Protein AF-X0UJ01-F1 (afdb_monomer_lite)

Structure (mmCIF, N/CA/C/O backbone):
data_AF-X0UJ01-F1
#
_entry.id   AF-X0UJ01-F1
#
loop_
_atom_site.group_PDB
_atom_site.id
_atom_site.type_symbol
_atom_site.label_atom_id
_atom_site.label_alt_id
_atom_site.label_comp_id
_atom_site.label_asym_id
_atom_site.label_entity_id
_atom_site.label_seq_id
_atom_site.pdbx_PDB_ins_code
_atom_site.Cartn_x
_atom_site.Cartn_y
_atom_site.Cartn_z
_atom_site.occupancy
_atom_site.B_iso_or_equiv
_atom_site.auth_seq_id
_atom_site.auth_comp_id
_atom_site.auth_asym_id
_atom_site.auth_atom_id
_atom_site.pdbx_PDB_model_num
ATOM 1 N N . VAL A 1 1 ? -19.893 8.179 2.795 1.00 96.69 1 VAL A N 1
ATOM 2 C CA . VAL A 1 1 ? -19.673 7.588 1.451 1.00 96.69 1 VAL A CA 1
ATOM 3 C C . VAL A 1 1 ? -19.104 8.663 0.546 1.00 96.69 1 VAL A C 1
ATOM 5 O O . VAL A 1 1 ? -19.629 9.771 0.557 1.00 96.69 1 VAL A O 1
ATOM 8 N N . VAL A 1 2 ? -18.054 8.357 -0.210 1.00 97.81 2 VAL A N 1
ATOM 9 C CA . VAL A 1 2 ? -17.466 9.231 -1.232 1.00 97.81 2 VAL A CA 1
ATOM 10 C C . VAL A 1 2 ? -17.636 8.539 -2.580 1.00 97.81 2 VAL A C 1
ATOM 12 O O . VAL A 1 2 ? -17.409 7.336 -2.678 1.00 97.81 2 VAL A O 1
ATOM 15 N N . VAL A 1 3 ? -18.045 9.282 -3.608 1.00 98.19 3 VAL A N 1
ATOM 16 C CA . VAL A 1 3 ? -18.260 8.747 -4.961 1.00 98.19 3 VAL A CA 1
ATOM 17 C C . VAL A 1 3 ? -17.226 9.335 -5.903 1.00 98.19 3 VAL A C 1
ATOM 19 O O . VAL A 1 3 ? -17.127 10.558 -6.018 1.00 98.19 3 VAL A O 1
ATOM 22 N N . GLY A 1 4 ? -16.472 8.459 -6.560 1.00 96.75 4 GLY A N 1
ATOM 23 C CA . GLY A 1 4 ? -15.413 8.839 -7.481 1.00 96.75 4 GLY A CA 1
ATOM 24 C C . GLY A 1 4 ? -15.958 9.495 -8.744 1.00 96.75 4 GLY A C 1
ATOM 25 O O . GLY A 1 4 ? -16.965 9.062 -9.307 1.00 96.75 4 GLY A O 1
ATOM 26 N N . ARG A 1 5 ? -15.297 10.571 -9.170 1.00 96.31 5 ARG A N 1
ATOM 27 C CA . ARG A 1 5 ? -15.666 11.379 -10.341 1.00 96.31 5 ARG A CA 1
ATOM 28 C C . ARG A 1 5 ? -14.641 11.280 -11.469 1.00 96.31 5 ARG A C 1
ATOM 30 O O . ARG A 1 5 ? -14.810 11.940 -12.489 1.00 96.31 5 ARG A O 1
ATOM 37 N N . GLU A 1 6 ? -13.569 10.514 -11.270 1.00 95.62 6 GLU A N 1
ATOM 38 C CA . GLU A 1 6 ? -12.395 10.407 -12.147 1.00 95.62 6 GLU A CA 1
ATOM 39 C C . GLU A 1 6 ? -11.708 11.761 -12.442 1.00 95.62 6 GLU A C 1
ATOM 41 O O . GLU A 1 6 ? -10.988 11.929 -13.438 1.00 95.62 6 GLU A O 1
ATOM 46 N N . ARG A 1 7 ? -11.856 12.730 -11.526 1.00 95.25 7 ARG A N 1
ATOM 47 C CA . ARG A 1 7 ? -11.338 14.102 -11.650 1.00 95.25 7 ARG A CA 1
ATOM 48 C C . ARG A 1 7 ? -10.393 14.446 -10.490 1.00 95.25 7 ARG A C 1
ATOM 50 O O . ARG A 1 7 ? -10.860 14.522 -9.353 1.00 95.25 7 ARG A O 1
ATOM 57 N N . PRO A 1 8 ? -9.099 14.707 -10.763 1.00 92.00 8 PRO A N 1
ATOM 58 C CA . PRO A 1 8 ? -8.072 14.863 -9.728 1.00 92.00 8 PRO A CA 1
ATOM 59 C C . PRO A 1 8 ? -8.327 16.023 -8.773 1.00 92.00 8 PRO A C 1
ATOM 61 O O . PRO A 1 8 ? -8.074 15.892 -7.579 1.00 92.00 8 PRO A O 1
ATOM 64 N N . GLU A 1 9 ? -8.893 17.119 -9.269 1.00 88.00 9 GLU A N 1
ATOM 65 C CA . GLU A 1 9 ? -9.227 18.299 -8.477 1.00 88.00 9 GLU A CA 1
ATOM 66 C C . GLU A 1 9 ? -10.384 18.081 -7.485 1.00 88.00 9 GLU A C 1
ATOM 68 O O . GLU A 1 9 ? -10.527 18.860 -6.549 1.00 88.00 9 GLU A O 1
ATOM 73 N N . TYR A 1 10 ? -11.197 17.032 -7.661 1.00 95.44 10 TYR A N 1
ATOM 74 C CA . TYR A 1 10 ? -12.320 16.726 -6.766 1.00 95.44 10 TYR A CA 1
ATOM 75 C C . TYR A 1 10 ? -12.085 15.470 -5.942 1.00 95.44 10 TYR A C 1
ATOM 77 O O . TYR A 1 10 ? -12.362 15.471 -4.748 1.00 95.44 10 TYR A O 1
ATOM 85 N N . ASP A 1 11 ? -11.586 14.404 -6.564 1.00 97.44 11 ASP A N 1
ATOM 86 C CA . ASP A 1 11 ? -11.467 13.099 -5.918 1.00 97.44 11 ASP A CA 1
ATOM 87 C C . ASP A 1 11 ? -10.443 13.133 -4.782 1.00 97.44 11 ASP A C 1
ATOM 89 O O . ASP A 1 11 ? -10.719 12.628 -3.697 1.00 97.44 11 ASP A O 1
ATOM 93 N N . ALA A 1 12 ? -9.285 13.768 -4.999 1.00 95.62 12 ALA A N 1
ATOM 94 C CA . ALA A 1 12 ? -8.259 13.872 -3.967 1.00 95.62 12 ALA A CA 1
ATOM 95 C C . ALA A 1 12 ? -8.768 14.652 -2.745 1.00 95.62 12 ALA A C 1
ATOM 97 O O . ALA A 1 12 ? -8.632 14.177 -1.619 1.00 95.62 12 ALA A O 1
ATOM 98 N N . GLN A 1 13 ? -9.401 15.809 -2.971 1.00 97.12 13 GLN A N 1
ATOM 99 C CA . GLN A 1 13 ? -9.946 16.632 -1.890 1.00 97.12 13 GLN A CA 1
ATOM 100 C C . GLN A 1 13 ? -11.092 15.920 -1.168 1.00 97.12 13 GLN A C 1
ATOM 102 O O . GLN A 1 13 ? -11.114 15.895 0.053 1.00 97.12 13 GLN A O 1
ATOM 107 N N . ALA A 1 14 ? -12.006 15.275 -1.898 1.00 98.12 14 ALA A N 1
ATOM 108 C CA . ALA A 1 14 ? -13.137 14.580 -1.294 1.00 98.12 14 ALA A CA 1
ATOM 109 C C . ALA A 1 14 ? -12.701 13.388 -0.428 1.00 98.12 14 ALA A C 1
ATOM 111 O O . ALA A 1 14 ? -13.291 13.150 0.625 1.00 98.12 14 ALA A O 1
A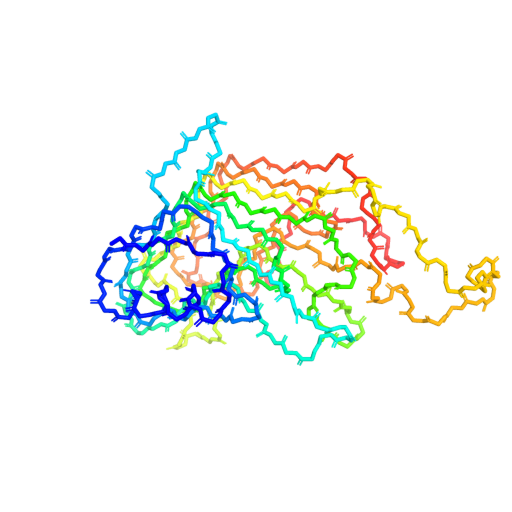TOM 112 N N . ILE A 1 15 ? -11.673 12.640 -0.849 1.00 97.94 15 ILE A N 1
ATOM 113 C CA . ILE A 1 15 ? -11.097 11.580 -0.015 1.00 97.94 15 ILE A CA 1
ATOM 114 C C . ILE A 1 15 ? -10.386 12.193 1.196 1.00 97.94 15 ILE A C 1
ATOM 116 O O . ILE A 1 15 ? -10.588 11.702 2.303 1.00 97.94 15 ILE A O 1
ATOM 120 N N . GLN A 1 16 ? -9.593 13.253 1.004 1.00 98.06 16 GLN A N 1
ATOM 121 C CA . GLN A 1 16 ? -8.879 13.924 2.095 1.00 98.06 16 GLN A CA 1
ATOM 122 C C . GLN A 1 16 ? -9.852 14.448 3.162 1.00 98.06 16 GLN A C 1
ATOM 124 O O . GLN A 1 16 ? -9.737 14.088 4.330 1.00 98.06 16 GLN A O 1
ATOM 129 N N . ASP A 1 17 ? -10.882 15.189 2.752 1.00 98.25 17 ASP A N 1
ATOM 130 C CA . ASP A 1 17 ? -11.930 15.688 3.644 1.00 98.25 17 ASP A CA 1
ATOM 131 C C . ASP A 1 17 ? -12.631 14.540 4.377 1.00 98.25 17 ASP A C 1
ATOM 133 O O . ASP A 1 17 ? -12.970 14.661 5.555 1.00 98.25 17 ASP A O 1
ATOM 137 N N . ALA A 1 18 ? -12.851 13.409 3.701 1.00 98.31 18 ALA A N 1
ATOM 138 C CA . ALA A 1 18 ? -13.504 12.265 4.313 1.00 98.31 18 ALA A CA 1
ATOM 139 C C . ALA A 1 18 ? -12.640 11.618 5.408 1.00 98.31 18 ALA A C 1
ATOM 141 O O . ALA A 1 18 ? -13.147 11.370 6.502 1.00 98.31 18 ALA 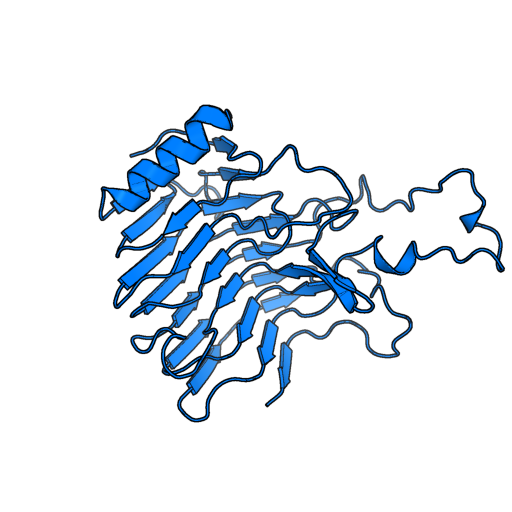A O 1
ATOM 142 N N . VAL A 1 19 ? -11.350 11.376 5.147 1.00 98.19 19 VAL A N 1
ATOM 143 C CA . VAL A 1 19 ? -10.446 10.774 6.147 1.00 98.19 19 VAL A CA 1
ATOM 144 C C . VAL A 1 19 ? -10.133 11.716 7.309 1.00 98.19 19 VAL A C 1
ATOM 146 O O . VAL A 1 19 ? -9.792 11.243 8.388 1.00 98.19 19 VAL A O 1
ATOM 149 N N . ASP A 1 20 ? -10.279 13.028 7.116 1.00 98.06 20 ASP A N 1
ATOM 150 C CA . ASP A 1 20 ? -10.074 14.023 8.172 1.00 98.06 20 ASP A CA 1
ATOM 151 C C . ASP A 1 20 ? -11.294 14.162 9.099 1.00 98.06 20 ASP A C 1
ATOM 153 O O . ASP A 1 20 ? -11.144 14.471 10.286 1.00 98.06 20 ASP A O 1
ATOM 157 N N . ASN A 1 21 ? -12.508 13.901 8.600 1.00 98.00 21 ASN A N 1
ATOM 158 C CA . ASN A 1 21 ? -13.746 14.224 9.319 1.00 98.00 21 ASN A CA 1
ATOM 159 C C . ASN A 1 21 ? -14.567 13.017 9.791 1.00 98.00 21 ASN A C 1
ATOM 161 O O . ASN A 1 21 ? -15.394 13.189 10.687 1.00 98.00 21 ASN A O 1
ATOM 165 N N . TYR A 1 22 ? -14.352 11.818 9.245 1.00 98.25 22 TYR A N 1
ATOM 166 C CA . TYR A 1 22 ? -15.186 10.649 9.541 1.00 98.25 22 TYR A CA 1
ATOM 167 C C . TYR A 1 22 ? -14.366 9.450 10.018 1.00 98.25 22 TYR A C 1
ATOM 169 O O . TYR A 1 22 ? -13.247 9.230 9.567 1.00 98.25 22 TYR A O 1
ATOM 177 N N . ASP A 1 23 ? -14.969 8.642 10.892 1.00 98.25 23 ASP A N 1
ATOM 178 C CA . ASP A 1 23 ? -14.360 7.405 11.402 1.00 98.25 23 ASP A CA 1
ATOM 179 C C . ASP A 1 23 ? -14.482 6.241 10.405 1.00 98.25 23 ASP A C 1
ATOM 181 O O . ASP A 1 23 ? -13.671 5.318 10.418 1.00 98.25 23 ASP A O 1
ATOM 185 N N . GLU A 1 24 ? -15.472 6.288 9.507 1.00 98.44 24 GLU A N 1
ATOM 186 C CA . GLU A 1 24 ? -15.654 5.321 8.424 1.00 98.44 24 GLU A CA 1
ATOM 187 C C . GLU A 1 24 ? -15.824 6.042 7.081 1.00 98.44 24 GLU A C 1
ATOM 189 O O . GLU A 1 24 ? -16.698 6.897 6.900 1.00 98.44 24 GLU A O 1
ATOM 194 N N . VAL A 1 25 ? -15.004 5.655 6.105 1.00 98.62 25 VAL A N 1
ATOM 195 C CA . VAL A 1 25 ? -15.001 6.194 4.747 1.00 98.62 25 VAL A CA 1
ATOM 196 C C . VAL A 1 25 ? -15.225 5.057 3.759 1.00 98.62 25 VAL A C 1
ATOM 198 O O . VAL A 1 25 ? -14.347 4.236 3.512 1.00 98.62 25 VAL A O 1
ATOM 201 N N . ILE A 1 26 ? -16.411 5.041 3.154 1.00 98.62 26 ILE A N 1
ATOM 202 C CA . ILE A 1 26 ? -16.763 4.100 2.086 1.00 98.62 26 ILE A CA 1
ATOM 203 C C . ILE A 1 26 ? -16.527 4.781 0.740 1.00 98.62 26 ILE A C 1
ATOM 205 O O . ILE A 1 26 ? -17.159 5.801 0.454 1.00 98.62 26 ILE A O 1
ATOM 209 N N . LEU A 1 27 ? -15.640 4.219 -0.071 1.00 98.56 27 LEU A N 1
ATOM 210 C CA . LEU A 1 27 ? -15.295 4.688 -1.408 1.00 98.56 27 LEU A CA 1
ATOM 211 C C . LEU A 1 27 ? -16.083 3.897 -2.463 1.00 98.56 27 LEU A C 1
ATOM 213 O O . LEU A 1 27 ? -15.957 2.674 -2.533 1.00 98.56 27 LEU A O 1
ATOM 217 N N . MET A 1 28 ? -16.853 4.586 -3.309 1.00 98.25 28 MET A N 1
ATOM 218 C CA . MET A 1 28 ? -17.647 3.993 -4.393 1.00 98.25 28 MET A CA 1
ATOM 219 C C . MET A 1 28 ? -17.151 4.466 -5.766 1.00 98.25 28 MET A C 1
ATOM 221 O O . MET A 1 28 ? -17.006 5.665 -6.010 1.00 98.25 28 MET A O 1
ATOM 225 N N . GLY A 1 29 ? -16.940 3.523 -6.687 1.00 97.31 29 GLY A N 1
ATOM 226 C CA . GLY A 1 29 ? -16.564 3.808 -8.072 1.00 97.31 29 GLY A CA 1
ATOM 227 C C . GLY A 1 29 ? -15.062 4.016 -8.283 1.00 97.31 29 GLY A C 1
ATOM 228 O O . GLY A 1 29 ? -14.229 3.348 -7.667 1.00 97.31 29 GLY A O 1
ATOM 229 N N . ARG A 1 30 ? -14.712 4.910 -9.214 1.00 97.81 30 ARG A N 1
ATOM 230 C CA . ARG A 1 30 ? -13.341 5.111 -9.704 1.00 97.81 30 ARG A CA 1
ATOM 231 C C . ARG A 1 30 ? -12.843 6.506 -9.344 1.00 97.81 30 ARG A C 1
ATOM 233 O O . ARG A 1 30 ? -13.482 7.501 -9.669 1.00 97.81 30 ARG A O 1
ATOM 240 N N . PHE A 1 31 ? -11.685 6.564 -8.704 1.00 97.56 31 PHE A N 1
ATOM 241 C CA . PHE A 1 31 ? -11.064 7.785 -8.217 1.00 97.56 31 PHE A CA 1
ATOM 242 C C . PHE A 1 31 ? -9.745 8.010 -8.922 1.00 97.56 31 PHE A C 1
ATOM 244 O O . PHE A 1 31 ? -8.870 7.145 -8.938 1.00 97.56 31 PHE A O 1
ATOM 251 N N . ASN A 1 32 ? -9.586 9.212 -9.439 1.00 95.00 32 ASN A N 1
ATOM 252 C CA . ASN A 1 32 ? -8.334 9.686 -9.979 1.00 95.00 32 ASN A CA 1
ATOM 253 C C . ASN A 1 32 ? -7.810 10.759 -9.043 1.00 95.00 32 ASN A C 1
ATOM 255 O O . ASN A 1 32 ? -8.376 11.839 -9.031 1.00 95.00 32 ASN A O 1
ATOM 259 N N . ILE A 1 33 ? -6.740 10.505 -8.298 1.00 93.38 33 ILE A N 1
ATOM 260 C CA . ILE A 1 33 ? -6.213 11.491 -7.339 1.00 93.38 33 ILE A CA 1
ATOM 261 C C . ILE A 1 33 ? -5.075 12.345 -7.920 1.00 93.38 33 ILE A C 1
ATOM 263 O O . ILE A 1 33 ? -4.442 13.109 -7.197 1.00 93.38 33 ILE A O 1
ATOM 267 N N . GLY A 1 34 ? -4.792 12.229 -9.224 1.00 89.50 34 GLY A N 1
ATOM 268 C CA . GLY A 1 34 ? -3.688 12.950 -9.860 1.00 89.50 34 GLY A CA 1
ATOM 269 C C . GLY A 1 34 ? -2.342 12.590 -9.226 1.00 89.50 34 GLY A C 1
ATOM 270 O O . GLY A 1 34 ? -2.047 11.411 -9.029 1.00 89.50 34 GLY A O 1
ATOM 271 N N . THR A 1 35 ? -1.541 13.598 -8.885 1.00 86.81 35 THR A N 1
ATOM 272 C CA . THR A 1 35 ? -0.274 13.453 -8.148 1.00 86.81 35 THR A CA 1
ATOM 273 C C . THR A 1 35 ? -0.445 13.561 -6.627 1.00 86.81 35 THR A C 1
ATOM 275 O O . THR A 1 35 ? 0.490 13.273 -5.877 1.00 86.81 35 THR A O 1
ATOM 278 N N . SER A 1 36 ? -1.647 13.884 -6.138 1.00 90.38 36 SER A N 1
ATOM 279 C CA . SER A 1 36 ? -1.928 14.107 -4.716 1.00 90.38 36 SER A CA 1
ATOM 280 C C . SER A 1 36 ? -1.675 12.871 -3.855 1.00 90.38 36 SER A C 1
ATOM 282 O O . SER A 1 36 ? -1.847 11.735 -4.299 1.00 90.38 36 SER A O 1
ATOM 284 N N . THR A 1 37 ? -1.289 13.109 -2.603 1.00 91.75 37 THR A N 1
ATOM 285 C CA . THR A 1 37 ? -1.165 12.089 -1.555 1.00 91.75 37 THR A CA 1
ATOM 286 C C . THR A 1 37 ? -2.279 12.293 -0.537 1.00 91.75 37 THR A C 1
ATOM 288 O O . THR A 1 37 ? -2.425 13.402 -0.028 1.00 91.75 37 THR A O 1
ATOM 291 N N . ILE A 1 38 ? -3.020 11.236 -0.203 1.00 94.94 38 ILE A N 1
ATOM 292 C CA . ILE A 1 38 ? -3.997 11.271 0.890 1.00 94.94 38 ILE A CA 1
ATOM 293 C C . ILE A 1 38 ? -3.267 11.022 2.208 1.00 94.94 38 ILE A C 1
ATOM 295 O O . ILE A 1 38 ? -2.582 10.009 2.365 1.00 94.94 38 ILE A O 1
ATOM 299 N N . THR A 1 39 ? -3.396 11.946 3.153 1.00 96.19 39 THR A N 1
ATOM 300 C CA . THR A 1 39 ? -2.729 11.872 4.457 1.00 96.19 39 THR A CA 1
ATOM 301 C C . THR A 1 39 ? -3.738 11.526 5.542 1.00 96.19 39 THR A C 1
ATOM 303 O O . THR A 1 39 ? -4.718 12.240 5.716 1.00 96.19 39 THR A O 1
ATOM 306 N N . VAL A 1 40 ? -3.477 10.458 6.295 1.00 97.00 40 VAL A N 1
ATOM 307 C CA . VAL A 1 40 ? -4.329 9.985 7.393 1.00 97.00 40 VAL A CA 1
ATOM 308 C C . VAL A 1 40 ? -3.638 10.272 8.723 1.00 97.00 40 VAL A C 1
ATOM 310 O O . VAL A 1 40 ? -2.577 9.710 9.003 1.00 97.00 40 VAL A O 1
ATOM 313 N N . LYS A 1 41 ? -4.242 11.154 9.528 1.00 96.31 41 LYS A N 1
ATOM 314 C CA . LYS A 1 41 ? -3.708 11.621 10.826 1.00 96.31 41 LYS A CA 1
ATOM 315 C C . LYS A 1 41 ? -4.601 11.303 12.026 1.00 96.31 41 LYS A C 1
ATOM 317 O O . LYS A 1 41 ? -4.291 11.722 13.135 1.00 96.31 41 LYS A O 1
ATOM 322 N N . ARG A 1 42 ? -5.712 10.604 11.803 1.00 96.69 42 ARG A N 1
ATOM 323 C CA . ARG A 1 42 ? -6.680 10.184 12.821 1.00 96.69 42 ARG A CA 1
ATOM 324 C C . ARG A 1 42 ? -7.066 8.730 12.595 1.00 96.69 42 ARG A C 1
ATOM 326 O O . ARG A 1 42 ? -6.845 8.201 11.505 1.00 96.69 42 ARG A O 1
ATOM 333 N N . SER A 1 43 ? -7.667 8.115 13.606 1.00 98.44 43 SER A N 1
ATOM 334 C CA . SER A 1 43 ? -8.253 6.786 13.463 1.00 98.44 43 SER A CA 1
ATOM 335 C C . SER A 1 43 ? -9.365 6.815 12.418 1.00 98.44 43 SER A C 1
ATOM 337 O O . SER A 1 43 ? -10.223 7.701 12.448 1.00 98.44 43 SER A O 1
ATOM 339 N N . VAL A 1 44 ? -9.317 5.877 11.474 1.00 98.69 44 VAL A N 1
ATOM 340 C CA . VAL A 1 44 ? -10.285 5.787 10.376 1.00 98.69 44 VAL A CA 1
ATOM 341 C C . VAL A 1 44 ? -10.280 4.399 9.743 1.00 98.69 44 VAL A C 1
ATOM 343 O O . VAL A 1 44 ? -9.239 3.759 9.572 1.00 98.69 44 VAL A O 1
ATOM 346 N N . HIS A 1 45 ? -11.461 3.955 9.330 1.00 98.69 45 HIS A N 1
ATOM 347 C CA . HIS A 1 45 ? -11.653 2.794 8.481 1.00 98.69 45 HIS A CA 1
ATOM 348 C C . HIS A 1 45 ? -11.992 3.235 7.051 1.00 98.69 45 HIS A C 1
ATOM 350 O O . HIS A 1 45 ? -13.099 3.695 6.777 1.00 98.69 45 HIS A O 1
ATOM 356 N N . VAL A 1 46 ? -11.045 3.082 6.126 1.00 98.56 46 VAL A N 1
ATOM 357 C CA . VAL A 1 46 ? -11.233 3.365 4.698 1.00 98.56 46 VAL A CA 1
ATOM 358 C C . VAL A 1 46 ? -11.485 2.059 3.954 1.00 98.56 46 VAL A C 1
ATOM 360 O O . VAL A 1 46 ? -10.630 1.171 3.958 1.00 98.56 46 VAL A O 1
ATOM 363 N N . ARG A 1 47 ? -12.639 1.939 3.288 1.00 98.38 47 ARG A N 1
ATOM 364 C CA . ARG A 1 47 ? -13.006 0.722 2.556 1.00 98.38 47 ARG A CA 1
ATOM 365 C C . ARG A 1 47 ? -13.682 0.965 1.214 1.00 98.38 47 ARG A C 1
ATOM 367 O O . ARG A 1 47 ? -14.429 1.928 1.056 1.00 98.38 47 ARG A O 1
ATOM 374 N N . GLY A 1 48 ? -13.468 0.067 0.256 1.00 98.25 48 GLY A N 1
ATOM 375 C CA . GLY A 1 48 ? -14.273 0.007 -0.969 1.00 98.25 48 GLY A CA 1
ATOM 376 C C . GLY A 1 48 ? -15.636 -0.660 -0.751 1.00 98.25 48 GLY A C 1
ATOM 377 O O . GLY A 1 48 ? -15.790 -1.507 0.132 1.00 98.25 48 GLY A O 1
ATOM 378 N N . GLU A 1 49 ? -16.631 -0.281 -1.554 1.00 94.12 49 GLU A N 1
ATOM 379 C CA . GLU A 1 49 ? -18.034 -0.690 -1.383 1.00 94.12 49 GLU A CA 1
ATOM 380 C C . GLU A 1 49 ? -18.313 -2.158 -1.760 1.00 94.12 49 GLU A C 1
ATOM 382 O O . GLU A 1 49 ? -19.104 -2.813 -1.082 1.00 94.12 49 GLU A O 1
ATOM 387 N N . GLY A 1 50 ? -17.654 -2.685 -2.798 1.00 91.88 50 GLY A N 1
ATOM 388 C CA . GLY A 1 50 ? -17.976 -3.990 -3.389 1.00 91.88 50 GLY A CA 1
ATOM 389 C C . GLY A 1 50 ? -16.760 -4.817 -3.811 1.00 91.88 50 GLY A C 1
ATOM 390 O O . GLY A 1 50 ? -15.617 -4.344 -3.790 1.00 91.88 50 GLY A O 1
ATOM 391 N N . ARG A 1 51 ? -17.010 -6.084 -4.155 1.00 96.00 51 ARG A N 1
ATOM 392 C CA . ARG A 1 51 ? -16.021 -7.034 -4.677 1.00 96.00 51 ARG A CA 1
ATOM 393 C C . ARG A 1 51 ? -16.692 -8.013 -5.635 1.00 96.00 51 ARG A C 1
ATOM 395 O O . ARG A 1 51 ? -17.546 -8.793 -5.215 1.00 96.00 51 ARG A O 1
ATOM 402 N N . THR A 1 52 ? -16.219 -8.056 -6.874 1.00 94.75 52 THR A N 1
ATOM 403 C CA . THR A 1 52 ? -16.687 -8.983 -7.911 1.00 94.75 52 THR A CA 1
ATOM 404 C C . THR A 1 52 ? -15.559 -9.923 -8.318 1.00 94.75 52 THR A C 1
ATOM 406 O O . THR A 1 52 ? -14.463 -9.473 -8.637 1.00 94.75 52 THR A O 1
ATOM 409 N N . ASN A 1 53 ? -15.806 -11.240 -8.326 1.00 92.25 53 ASN A N 1
ATOM 410 C CA . ASN A 1 53 ? -14.801 -12.258 -8.684 1.00 92.25 53 ASN A CA 1
ATOM 411 C C . ASN A 1 53 ? -13.467 -12.094 -7.929 1.00 92.25 53 ASN A C 1
ATOM 413 O O . ASN A 1 53 ? -12.393 -12.206 -8.511 1.00 92.25 53 ASN A O 1
ATOM 417 N N . ASP A 1 54 ? -13.555 -11.786 -6.634 1.00 89.44 54 ASP A N 1
ATOM 418 C CA . ASP A 1 54 ? -12.413 -11.517 -5.751 1.00 89.44 54 ASP A CA 1
ATOM 419 C C . ASP A 1 54 ? -11.566 -10.267 -6.096 1.00 89.44 54 ASP A C 1
ATOM 421 O O . ASP A 1 54 ? -10.456 -10.077 -5.601 1.00 89.44 54 ASP A O 1
ATOM 425 N N . ILE A 1 55 ? -12.103 -9.358 -6.912 1.00 94.38 55 ILE A N 1
ATOM 426 C CA . ILE A 1 55 ? -11.483 -8.074 -7.251 1.00 94.38 55 ILE A CA 1
ATOM 427 C C . ILE A 1 55 ? -12.320 -6.945 -6.634 1.00 94.38 55 ILE A C 1
ATOM 429 O O . ILE A 1 55 ? -13.537 -6.943 -6.820 1.00 94.38 55 ILE A O 1
ATOM 433 N N . PRO A 1 56 ? -11.718 -5.987 -5.901 1.00 97.69 56 PRO A N 1
ATOM 434 C CA . PRO A 1 56 ? -12.439 -4.803 -5.443 1.00 97.69 56 PRO A CA 1
ATOM 435 C C . PRO A 1 56 ? -13.091 -4.037 -6.599 1.00 97.69 56 PRO A C 1
ATOM 437 O O . PRO A 1 56 ? -12.425 -3.738 -7.590 1.00 97.69 56 PRO A O 1
ATOM 440 N N . ASP A 1 57 ? -14.360 -3.660 -6.445 1.00 97.31 57 ASP A N 1
ATOM 441 C CA . ASP A 1 57 ? -15.064 -2.852 -7.454 1.00 97.31 57 ASP A CA 1
ATOM 442 C C . ASP A 1 57 ? -14.607 -1.383 -7.415 1.00 97.31 57 ASP A C 1
ATOM 444 O O . ASP A 1 57 ? -14.622 -0.670 -8.422 1.00 97.31 57 ASP A O 1
ATOM 448 N N . THR A 1 58 ? -14.170 -0.928 -6.237 1.00 98.19 58 THR A N 1
ATOM 449 C CA . THR A 1 58 ? -13.641 0.417 -6.023 1.00 98.19 58 THR A CA 1
ATOM 450 C C . THR A 1 58 ? -12.204 0.519 -6.503 1.00 98.19 58 THR A C 1
ATOM 452 O O . THR A 1 58 ? -11.334 -0.233 -6.056 1.00 98.19 58 THR A O 1
ATOM 455 N N . LYS A 1 59 ? -11.934 1.528 -7.335 1.00 96.94 59 LYS A N 1
ATOM 456 C CA . LYS A 1 59 ? -10.620 1.761 -7.932 1.00 96.94 59 LYS A CA 1
ATOM 457 C C . LYS A 1 59 ? -10.065 3.130 -7.571 1.00 96.94 59 LYS A C 1
ATOM 459 O O . LYS A 1 59 ? -10.745 4.127 -7.781 1.00 96.94 59 LYS A O 1
ATOM 464 N N . VAL A 1 60 ? -8.820 3.202 -7.112 1.00 96.25 60 VAL A N 1
ATOM 465 C CA . VAL A 1 60 ? -8.106 4.466 -6.877 1.00 96.25 60 VAL A CA 1
ATOM 466 C C . VAL A 1 60 ? -6.809 4.450 -7.672 1.00 96.25 60 VAL A C 1
ATOM 468 O O . VAL A 1 60 ? -6.025 3.510 -7.569 1.00 96.25 60 VAL A O 1
ATOM 471 N N . TYR A 1 61 ? -6.572 5.477 -8.479 1.00 91.81 61 TYR A N 1
ATOM 472 C CA . TYR A 1 61 ? -5.368 5.566 -9.294 1.00 91.81 61 TYR A CA 1
ATOM 473 C C . TYR A 1 61 ? -4.804 6.982 -9.341 1.00 91.81 61 TYR A C 1
ATOM 475 O O . TYR A 1 61 ? -5.506 7.971 -9.114 1.00 91.81 61 TYR A O 1
ATOM 483 N N . LYS A 1 62 ? -3.511 7.073 -9.644 1.00 87.12 62 LYS A N 1
ATOM 484 C CA . LYS A 1 62 ? -2.802 8.337 -9.855 1.00 87.12 62 LYS A CA 1
ATOM 485 C C . LYS A 1 62 ? -2.611 8.576 -11.365 1.00 87.12 62 LYS A C 1
ATOM 487 O O . LYS A 1 62 ? -2.602 7.628 -12.152 1.00 87.12 62 LYS A O 1
ATOM 492 N N . LYS A 1 63 ? -2.419 9.837 -11.778 1.00 81.69 63 LYS A N 1
ATOM 493 C CA . LYS A 1 63 ? -1.974 10.220 -13.140 1.00 81.69 63 LYS A CA 1
ATOM 494 C C . LYS A 1 63 ? -1.315 11.605 -13.154 1.00 81.69 63 LYS A C 1
ATOM 496 O O . LYS A 1 63 ? -1.522 12.388 -12.234 1.00 81.69 63 LYS A O 1
ATOM 501 N N . GLY A 1 64 ? -0.624 11.946 -14.244 1.00 73.69 64 GLY A N 1
ATOM 502 C CA . GLY A 1 64 ? -0.163 13.321 -14.504 1.00 73.69 64 GLY A CA 1
ATOM 503 C C . GLY A 1 64 ? 1.191 13.692 -13.894 1.00 73.69 64 GLY A C 1
ATOM 504 O O . GLY A 1 64 ? 1.501 14.874 -13.788 1.00 73.69 64 GLY A O 1
ATOM 505 N N . TRP A 1 65 ? 1.993 12.703 -13.501 1.00 71.50 65 TRP A N 1
ATOM 506 C CA . TRP A 1 65 ? 3.374 12.906 -13.069 1.00 71.50 65 TRP A CA 1
ATOM 507 C C . TRP A 1 65 ? 4.321 13.097 -14.263 1.00 71.50 65 TRP A C 1
ATOM 509 O O . TRP A 1 65 ? 4.088 12.561 -15.348 1.00 71.50 65 TRP A O 1
ATOM 519 N N . ASN A 1 66 ? 5.420 13.820 -14.039 1.00 61.88 66 ASN A N 1
ATOM 520 C CA . ASN A 1 66 ? 6.459 14.076 -15.039 1.00 61.88 66 ASN A CA 1
ATOM 521 C C . ASN A 1 66 ? 7.777 13.404 -14.636 1.00 61.88 66 ASN A C 1
ATOM 523 O O . ASN A 1 66 ? 8.125 13.376 -13.459 1.00 61.88 66 ASN A O 1
ATOM 527 N N . PHE A 1 67 ? 8.508 12.890 -15.624 1.00 56.78 67 PHE A N 1
ATOM 528 C CA . PHE A 1 67 ? 9.820 12.266 -15.443 1.00 56.78 67 PHE A CA 1
ATOM 529 C C . PHE A 1 67 ? 10.953 13.291 -15.675 1.00 56.78 67 PHE A C 1
ATOM 531 O O . PHE A 1 67 ? 10.837 14.077 -16.621 1.00 56.78 67 PHE A O 1
ATOM 538 N N . PRO A 1 68 ? 12.058 13.275 -14.896 1.00 56.00 68 PRO A N 1
ATOM 539 C CA . PRO A 1 68 ? 12.342 12.413 -13.738 1.00 56.00 68 PRO A CA 1
ATOM 540 C C . PRO A 1 68 ? 11.604 12.857 -12.462 1.00 56.00 68 PRO A C 1
ATOM 542 O O . PRO A 1 68 ? 11.302 14.037 -12.290 1.00 56.00 68 PRO A O 1
ATOM 545 N N . PHE A 1 69 ? 11.336 11.921 -11.544 1.00 61.75 69 PHE A N 1
ATOM 546 C CA . PHE A 1 69 ? 10.620 12.222 -10.296 1.00 61.75 69 PHE A CA 1
ATOM 547 C C . PHE A 1 69 ? 11.558 12.756 -9.231 1.00 61.75 69 PHE A C 1
ATOM 549 O O . PHE A 1 69 ? 12.482 12.073 -8.793 1.00 61.75 69 PHE A O 1
ATOM 556 N N . LEU A 1 70 ? 11.276 13.972 -8.779 1.00 53.53 70 LEU A N 1
ATOM 557 C CA . LEU A 1 70 ? 12.061 14.643 -7.747 1.00 53.53 70 LEU A CA 1
ATOM 558 C C . LEU A 1 70 ? 11.358 14.647 -6.377 1.00 53.53 70 LEU A C 1
ATOM 560 O O . LEU A 1 70 ? 11.963 15.053 -5.389 1.00 53.53 70 LEU A O 1
ATOM 564 N N . SER A 1 71 ? 10.099 14.197 -6.296 1.00 58.00 71 SER A N 1
ATOM 565 C CA . SER A 1 71 ? 9.274 14.230 -5.081 1.00 58.00 71 SER A CA 1
ATOM 566 C C . SER A 1 71 ? 8.643 12.879 -4.740 1.00 58.00 71 SER A C 1
ATOM 568 O O . SER A 1 71 ? 8.288 12.083 -5.609 1.00 58.00 71 SER A O 1
ATOM 570 N N . GLN A 1 72 ? 8.480 12.636 -3.437 1.00 62.84 72 GLN A N 1
ATOM 571 C CA . GLN A 1 72 ? 7.769 11.480 -2.894 1.00 62.84 72 GLN A CA 1
ATOM 572 C C . GLN A 1 72 ? 6.256 11.674 -3.031 1.00 62.84 72 GLN A C 1
ATOM 574 O O . GLN A 1 72 ? 5.658 12.441 -2.280 1.00 62.84 72 GLN A O 1
ATOM 579 N N . GLU A 1 73 ? 5.633 10.967 -3.971 1.00 71.12 73 GLU A N 1
ATOM 580 C CA . GLU A 1 73 ? 4.181 10.990 -4.161 1.00 71.12 73 GLU A CA 1
ATOM 581 C C . GLU A 1 73 ? 3.571 9.649 -3.762 1.00 71.12 73 GLU A C 1
ATOM 583 O O . GLU A 1 73 ? 3.524 8.719 -4.561 1.00 71.12 73 GLU A O 1
ATOM 588 N N . PHE A 1 74 ? 3.070 9.549 -2.535 1.00 82.50 74 PHE A N 1
ATOM 589 C CA . PHE A 1 74 ? 2.375 8.345 -2.081 1.00 82.50 74 PHE A CA 1
ATOM 590 C C . PHE A 1 74 ? 0.923 8.344 -2.570 1.00 82.50 74 PHE A C 1
ATOM 592 O O . PHE A 1 74 ? 0.402 9.377 -3.000 1.00 82.50 74 PHE A O 1
ATOM 599 N N . LEU A 1 75 ? 0.241 7.198 -2.532 1.00 85.69 75 LEU A N 1
ATOM 600 C CA . LEU A 1 75 ? -1.218 7.210 -2.668 1.00 85.69 75 LEU A CA 1
ATOM 601 C C . LEU A 1 75 ? -1.860 7.526 -1.318 1.00 85.69 75 LEU A C 1
ATOM 603 O O . LEU A 1 75 ? -2.624 8.484 -1.207 1.00 85.69 75 LEU A O 1
ATOM 607 N N . LEU A 1 76 ? -1.481 6.765 -0.293 1.00 91.62 76 LEU A N 1
ATOM 608 C CA . LEU A 1 76 ? -1.915 6.947 1.087 1.00 91.62 76 LEU A CA 1
ATOM 609 C C . LEU A 1 76 ? -0.697 6.972 2.007 1.00 91.62 76 LEU A C 1
ATOM 611 O O . LEU A 1 76 ? 0.174 6.105 1.918 1.00 91.62 76 LEU A O 1
ATOM 615 N N . THR A 1 77 ? -0.650 7.956 2.904 1.00 93.56 77 THR A N 1
ATOM 616 C CA . THR A 1 77 ? 0.335 8.021 3.984 1.00 93.56 77 THR A CA 1
ATOM 617 C C . THR A 1 77 ? -0.369 8.086 5.336 1.00 93.56 77 THR A C 1
ATOM 619 O O . THR A 1 77 ? -1.116 9.020 5.615 1.00 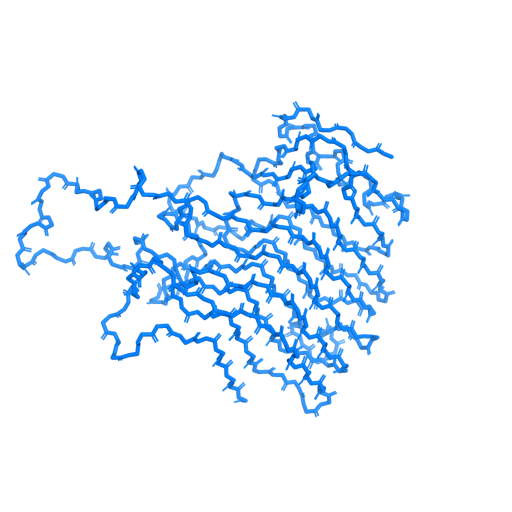93.56 77 THR A O 1
ATOM 622 N N . VAL A 1 78 ? -0.113 7.096 6.187 1.00 94.12 78 VAL A N 1
ATOM 623 C CA . VAL A 1 78 ? -0.615 7.009 7.561 1.00 94.12 78 VAL A CA 1
ATOM 624 C C . VAL A 1 78 ? 0.453 7.525 8.517 1.00 94.12 78 VAL A C 1
ATOM 626 O O . VAL A 1 78 ? 1.596 7.053 8.507 1.00 94.12 78 VAL A O 1
ATOM 629 N N . GLY A 1 79 ? 0.082 8.509 9.329 1.00 92.75 79 GLY A N 1
ATOM 630 C CA . GLY A 1 79 ? 0.940 9.085 10.355 1.00 92.75 79 GLY A CA 1
ATOM 631 C C . GLY A 1 79 ? 0.160 10.020 11.266 1.00 92.75 79 GLY A C 1
ATOM 632 O O . GLY A 1 79 ? -0.152 11.143 10.870 1.00 92.75 79 GLY A O 1
ATOM 633 N N . GLY A 1 80 ? -0.111 9.561 12.479 1.00 90.81 80 GLY A N 1
ATOM 634 C CA . GLY A 1 80 ? -0.679 10.356 13.559 1.00 90.81 80 GLY A CA 1
ATOM 635 C C . GLY A 1 80 ? -0.380 9.709 14.905 1.00 90.81 80 GLY A C 1
ATOM 636 O O . GLY A 1 80 ? -0.009 8.536 14.967 1.00 90.81 80 GLY A O 1
ATOM 637 N N . ASP A 1 81 ? -0.521 10.478 15.975 1.00 89.88 81 ASP A N 1
ATOM 638 C CA . ASP A 1 81 ? -0.260 9.992 17.327 1.00 89.88 81 ASP A CA 1
ATOM 639 C C . ASP A 1 81 ? -1.430 9.117 17.801 1.00 89.88 81 ASP A C 1
ATOM 641 O O . ASP A 1 81 ? -2.577 9.556 17.766 1.00 89.88 81 ASP A O 1
ATOM 645 N N . ASP A 1 82 ? -1.133 7.887 18.234 1.00 91.81 82 ASP A N 1
ATOM 646 C CA . ASP A 1 82 ? -2.099 6.954 18.844 1.00 91.81 82 ASP A CA 1
ATOM 647 C C . ASP A 1 82 ? -3.343 6.633 17.981 1.00 91.81 82 ASP A C 1
ATOM 649 O O . ASP A 1 82 ? -4.459 6.503 18.476 1.00 91.81 82 ASP A O 1
ATOM 653 N N . ILE A 1 83 ? -3.168 6.526 16.656 1.00 95.19 83 ILE A N 1
ATOM 654 C CA . ILE A 1 83 ? -4.274 6.272 15.714 1.00 95.19 83 ILE A CA 1
ATOM 655 C C . ILE A 1 83 ? -4.405 4.802 15.303 1.00 95.19 83 ILE A C 1
ATOM 657 O O . ILE A 1 83 ? -3.404 4.118 15.083 1.00 95.19 83 ILE A O 1
ATOM 661 N N . ASP A 1 84 ? -5.639 4.350 15.094 1.00 97.69 84 ASP A N 1
ATOM 662 C CA . ASP A 1 84 ? -5.968 3.026 14.562 1.00 97.69 84 ASP A CA 1
ATOM 663 C C . ASP A 1 84 ? -6.537 3.148 13.150 1.00 97.69 84 ASP A C 1
ATOM 665 O O . ASP A 1 84 ? -7.594 3.750 12.934 1.00 97.69 84 ASP A O 1
ATOM 669 N N . VAL A 1 85 ? -5.838 2.582 12.167 1.00 98.31 85 VAL A N 1
ATOM 670 C CA . VAL A 1 85 ? -6.210 2.735 10.755 1.00 98.31 85 VAL A CA 1
ATOM 671 C C . VAL A 1 85 ? -6.469 1.388 10.103 1.00 98.31 85 VAL A C 1
ATOM 673 O O . VAL A 1 85 ? -5.649 0.477 10.174 1.00 98.31 85 VAL A O 1
ATOM 676 N N . THR A 1 86 ? -7.595 1.273 9.402 1.00 98.75 86 THR A N 1
ATOM 677 C CA . THR A 1 86 ? -7.878 0.131 8.525 1.00 98.75 86 THR A CA 1
ATOM 678 C C . THR A 1 86 ? -8.042 0.603 7.087 1.00 98.75 86 THR A C 1
ATOM 680 O O . THR A 1 86 ? -8.813 1.521 6.823 1.00 98.75 86 THR A O 1
ATOM 683 N N . ILE A 1 87 ? -7.339 -0.041 6.157 1.00 98.56 87 ILE A N 1
ATOM 684 C CA . ILE A 1 87 ? -7.467 0.173 4.711 1.00 98.56 87 ILE A CA 1
ATOM 685 C C . ILE A 1 87 ? -7.850 -1.163 4.085 1.00 98.56 87 ILE A C 1
ATOM 687 O O . ILE A 1 87 ? -7.053 -2.110 4.108 1.00 98.56 87 ILE A O 1
ATOM 691 N N . GLU A 1 88 ? -9.053 -1.258 3.524 1.00 98.44 88 GLU A N 1
ATOM 692 C CA . GLU A 1 88 ? -9.521 -2.523 2.964 1.00 98.44 88 GLU A CA 1
ATOM 693 C C . GLU A 1 88 ? -10.296 -2.446 1.655 1.00 98.44 88 GLU A C 1
ATOM 695 O O . GLU A 1 88 ? -10.991 -1.481 1.357 1.00 98.44 88 GLU A O 1
ATOM 700 N N . ASN A 1 89 ? -10.246 -3.547 0.905 1.00 98.56 89 ASN A N 1
ATOM 701 C CA . ASN A 1 89 ? -11.097 -3.769 -0.260 1.00 98.56 89 ASN A CA 1
ATOM 702 C C . ASN A 1 89 ? -11.025 -2.638 -1.308 1.00 98.56 89 ASN A C 1
ATOM 704 O O . ASN A 1 89 ? -12.049 -2.199 -1.823 1.00 98.56 89 ASN A O 1
ATOM 708 N N . ILE A 1 90 ? -9.821 -2.154 -1.627 1.00 98.44 90 ILE A N 1
ATOM 709 C CA . ILE A 1 90 ? -9.599 -1.147 -2.676 1.00 98.44 90 ILE A CA 1
ATOM 710 C C . ILE A 1 90 ? -8.658 -1.717 -3.738 1.00 98.44 90 ILE A C 1
ATOM 712 O O . ILE A 1 90 ? -7.644 -2.346 -3.418 1.00 98.44 90 ILE A O 1
ATOM 716 N N . HIS A 1 91 ? -8.981 -1.492 -5.013 1.00 97.25 91 HIS A N 1
ATOM 717 C CA . HIS A 1 91 ? -8.063 -1.725 -6.121 1.00 97.25 91 HIS A CA 1
ATOM 718 C C . HIS A 1 91 ? -7.267 -0.450 -6.392 1.00 97.25 91 HIS A C 1
ATOM 720 O O . HIS A 1 91 ? -7.791 0.542 -6.893 1.00 97.25 91 HIS A O 1
ATOM 726 N N . ILE A 1 92 ? -5.988 -0.472 -6.049 1.00 94.69 92 ILE A N 1
ATOM 727 C CA . ILE A 1 92 ? -5.062 0.626 -6.263 1.00 94.69 92 ILE A CA 1
ATOM 728 C C . ILE A 1 92 ? -4.236 0.367 -7.521 1.00 94.69 92 ILE A C 1
ATOM 730 O O . ILE A 1 92 ? -3.616 -0.689 -7.656 1.00 94.69 92 ILE A O 1
ATOM 734 N N . GLU A 1 93 ? -4.198 1.342 -8.428 1.00 88.62 93 GLU A N 1
ATOM 735 C CA . GLU A 1 93 ? -3.422 1.245 -9.662 1.00 88.62 93 GLU A CA 1
ATOM 736 C C . GLU A 1 93 ? -2.526 2.443 -9.925 1.00 88.62 93 GLU A C 1
ATOM 738 O O . GLU A 1 93 ? -2.820 3.569 -9.527 1.00 88.62 93 GLU A O 1
ATOM 743 N N . ASN A 1 94 ? -1.473 2.198 -10.711 1.00 78.94 94 ASN A N 1
ATOM 744 C CA . ASN A 1 94 ? -0.720 3.250 -11.388 1.00 78.94 94 ASN A CA 1
ATOM 745 C C . ASN A 1 94 ? -0.211 4.334 -10.425 1.00 78.94 94 ASN A C 1
ATOM 747 O O . ASN A 1 94 ? -0.336 5.523 -10.686 1.00 78.94 94 ASN A O 1
ATOM 751 N N . PHE A 1 95 ? 0.364 3.912 -9.301 1.00 81.81 95 PHE A N 1
ATOM 752 C CA . PHE A 1 95 ? 1.067 4.796 -8.377 1.00 81.81 95 PHE A CA 1
ATOM 753 C C . PHE A 1 95 ? 2.545 4.937 -8.760 1.00 81.81 95 PHE A C 1
ATOM 755 O O . PHE A 1 95 ? 3.064 4.223 -9.622 1.00 81.81 95 PHE A O 1
ATOM 762 N N . ASN A 1 96 ? 3.214 5.879 -8.103 1.00 76.00 96 ASN A N 1
ATOM 763 C CA . ASN A 1 96 ? 4.638 6.135 -8.244 1.00 76.00 96 ASN A CA 1
ATOM 764 C C . ASN A 1 96 ? 5.297 6.087 -6.859 1.00 76.00 96 ASN A C 1
ATOM 766 O O . ASN A 1 96 ? 4.660 6.442 -5.874 1.00 76.00 96 ASN A O 1
ATOM 770 N N . GLY A 1 97 ? 6.545 5.629 -6.755 1.00 79.00 97 GLY A N 1
ATOM 771 C CA . GLY A 1 97 ? 7.189 5.447 -5.450 1.00 79.00 97 GLY A CA 1
ATOM 772 C C . GLY A 1 97 ? 6.453 4.416 -4.586 1.00 79.00 97 GLY A C 1
ATOM 773 O O . GLY A 1 97 ? 6.344 3.253 -4.965 1.00 79.00 97 GLY A O 1
ATOM 774 N N . THR A 1 98 ? 5.932 4.826 -3.429 1.00 86.56 98 THR A N 1
ATOM 775 C CA . THR A 1 98 ? 5.243 3.917 -2.499 1.00 86.56 98 THR A CA 1
ATOM 776 C C . THR A 1 98 ? 3.726 4.078 -2.559 1.00 86.56 98 THR A C 1
ATOM 778 O O . THR A 1 98 ? 3.214 5.183 -2.407 1.00 86.56 98 THR A O 1
ATOM 781 N N . CYS A 1 99 ? 2.983 2.982 -2.708 1.00 92.00 99 CYS A N 1
ATOM 782 C CA . CYS A 1 99 ? 1.521 3.017 -2.710 1.00 92.00 99 CYS A CA 1
ATOM 783 C C . CYS A 1 99 ? 0.959 3.324 -1.314 1.00 92.00 99 CYS A C 1
ATOM 785 O O . CYS A 1 99 ? 0.373 4.390 -1.111 1.00 92.00 99 CYS A O 1
ATOM 787 N N . LEU A 1 100 ? 1.154 2.418 -0.350 1.00 94.75 100 LEU A N 1
ATOM 788 C CA . LEU A 1 100 ? 0.710 2.592 1.036 1.00 94.75 100 LEU A CA 1
ATOM 789 C C . LEU A 1 100 ? 1.917 2.800 1.950 1.00 94.75 100 LEU A C 1
ATOM 791 O O . LEU A 1 100 ? 2.722 1.884 2.135 1.00 94.75 100 LEU A O 1
ATOM 795 N N . ARG A 1 101 ? 2.043 4.001 2.522 1.00 92.38 101 ARG A N 1
ATOM 796 C CA . ARG A 1 101 ? 3.092 4.343 3.485 1.00 92.38 101 ARG A CA 1
ATOM 797 C C . ARG A 1 101 ? 2.542 4.441 4.898 1.00 92.38 101 ARG A C 1
ATOM 799 O O . ARG A 1 101 ? 1.827 5.382 5.204 1.00 92.38 101 ARG A O 1
ATOM 806 N N . ASN A 1 102 ? 2.954 3.537 5.781 1.00 93.00 102 ASN A N 1
ATOM 807 C CA . ASN A 1 102 ? 2.518 3.518 7.177 1.00 93.00 102 ASN A CA 1
ATOM 808 C C . ASN A 1 102 ? 3.702 3.842 8.083 1.00 93.00 102 ASN A C 1
ATOM 810 O O . ASN A 1 102 ? 4.623 3.037 8.205 1.00 93.00 102 ASN A O 1
ATOM 814 N N . ARG A 1 103 ? 3.694 5.040 8.675 1.00 89.31 103 ARG A N 1
ATOM 815 C CA . ARG A 1 103 ? 4.852 5.599 9.387 1.00 89.31 103 ARG A CA 1
ATOM 816 C C . ARG A 1 103 ? 4.749 5.461 10.904 1.00 89.31 103 ARG A C 1
ATOM 818 O O . ARG A 1 103 ? 5.728 5.094 11.540 1.00 89.31 103 ARG A O 1
ATOM 825 N N . HIS A 1 104 ? 3.609 5.822 11.485 1.00 91.25 104 HIS A N 1
ATOM 826 C CA . HIS A 1 104 ? 3.360 5.727 12.927 1.00 91.25 104 HIS A CA 1
ATOM 827 C C . HIS A 1 104 ? 1.860 5.810 13.231 1.00 91.25 104 HIS A C 1
ATOM 829 O O . HIS A 1 104 ? 1.091 6.355 12.434 1.00 91.25 104 HIS A O 1
ATOM 835 N N . GLY A 1 105 ? 1.480 5.259 14.380 1.00 92.06 105 GLY A N 1
ATOM 836 C CA . GLY A 1 105 ? 0.122 5.190 14.917 1.00 92.06 105 GLY A CA 1
ATOM 837 C C . GLY A 1 105 ? 0.091 4.236 16.107 1.00 92.06 105 GLY A C 1
ATOM 838 O O . GLY A 1 105 ? 1.147 3.815 16.572 1.00 92.06 105 GLY A O 1
ATOM 839 N N . ASN A 1 106 ? -1.093 3.863 16.581 1.00 93.56 106 ASN A N 1
ATOM 840 C CA . ASN A 1 106 ? -1.259 2.748 17.508 1.00 93.56 106 ASN A CA 1
ATOM 841 C C . ASN A 1 106 ? -1.269 1.415 16.748 1.00 93.56 106 ASN A C 1
ATOM 843 O O . ASN A 1 106 ? -0.401 0.573 16.978 1.00 93.56 106 ASN A O 1
ATOM 847 N N . SER A 1 107 ? -2.185 1.247 15.787 1.00 95.50 107 SER A N 1
ATOM 848 C CA . SER A 1 107 ? -2.284 0.040 14.960 1.00 95.50 107 SER A CA 1
ATOM 849 C C . SER A 1 107 ? -2.625 0.335 13.497 1.00 95.50 107 SER A C 1
ATOM 851 O O . SER A 1 107 ? -3.212 1.368 13.159 1.00 95.50 107 SER A O 1
ATOM 853 N N . VAL A 1 108 ? -2.248 -0.581 12.599 1.00 96.94 108 VAL A N 1
ATOM 854 C CA . VAL A 1 108 ? -2.653 -0.511 11.189 1.00 96.94 108 VAL A CA 1
ATOM 855 C C . VAL A 1 108 ? -3.022 -1.883 10.636 1.00 96.94 108 VAL A C 1
ATOM 857 O O . VAL A 1 108 ? -2.271 -2.851 10.760 1.00 96.94 108 VAL A O 1
ATOM 860 N N . THR A 1 109 ? -4.183 -1.954 9.986 1.00 98.62 109 THR A N 1
ATOM 861 C CA . THR A 1 109 ? -4.668 -3.138 9.271 1.00 98.62 109 THR A CA 1
ATOM 862 C C . THR A 1 109 ? -4.820 -2.833 7.786 1.00 98.62 109 THR A C 1
ATOM 864 O O . THR A 1 109 ? -5.575 -1.948 7.390 1.00 98.62 109 THR A O 1
ATOM 867 N N . ILE A 1 110 ? -4.129 -3.592 6.942 1.00 98.69 110 ILE A N 1
ATOM 868 C CA . ILE A 1 110 ? -4.204 -3.489 5.483 1.00 98.69 110 ILE A CA 1
ATOM 869 C C . ILE A 1 110 ? -4.653 -4.835 4.959 1.00 98.69 110 ILE A C 1
ATOM 871 O O . ILE A 1 110 ? -3.892 -5.806 5.005 1.00 98.69 110 ILE A O 1
ATOM 875 N N . ARG A 1 111 ? -5.889 -4.906 4.464 1.00 98.62 111 ARG A N 1
ATOM 876 C CA . ARG A 1 111 ? -6.466 -6.195 4.091 1.00 98.62 111 ARG A CA 1
ATOM 877 C C . ARG A 1 111 ? -7.275 -6.191 2.819 1.00 98.62 111 ARG A C 1
ATOM 879 O O . ARG A 1 111 ? -7.972 -5.228 2.515 1.00 98.62 111 ARG A O 1
ATOM 886 N N . LYS A 1 112 ? -7.231 -7.305 2.090 1.00 98.44 112 LYS A N 1
ATOM 887 C CA . LYS A 1 112 ? -8.064 -7.514 0.898 1.00 98.44 112 LYS A CA 1
ATOM 888 C C . LYS A 1 112 ? -7.881 -6.421 -0.161 1.00 98.44 112 LYS A C 1
ATOM 890 O O . LYS A 1 112 ? -8.778 -6.184 -0.959 1.00 98.44 112 LYS A O 1
ATOM 895 N N . ASN A 1 113 ? -6.756 -5.718 -0.204 1.00 98.56 113 ASN A N 1
ATOM 896 C CA . ASN A 1 113 ? -6.510 -4.743 -1.262 1.00 98.56 113 ASN A CA 1
ATOM 897 C C . ASN A 1 113 ? -5.935 -5.441 -2.492 1.00 98.56 113 ASN A C 1
ATOM 899 O O . ASN A 1 113 ? -5.248 -6.458 -2.385 1.00 98.56 113 ASN A O 1
ATOM 903 N N . ARG A 1 114 ? -6.193 -4.869 -3.667 1.00 97.06 114 ARG A N 1
ATOM 904 C CA . ARG A 1 114 ? -5.518 -5.245 -4.909 1.00 97.06 114 ARG A CA 1
ATOM 905 C C . ARG A 1 114 ? -4.616 -4.088 -5.313 1.00 97.06 114 ARG A C 1
ATOM 907 O O . ARG A 1 114 ? -5.119 -3.000 -5.529 1.00 97.06 114 ARG A O 1
ATOM 914 N N . ILE A 1 115 ? -3.309 -4.286 -5.406 1.00 95.25 115 ILE A N 1
ATOM 915 C CA . ILE A 1 115 ? -2.350 -3.232 -5.755 1.00 95.25 115 ILE A CA 1
ATOM 916 C C . ILE A 1 115 ? -1.635 -3.660 -7.029 1.00 95.25 115 ILE A C 1
ATOM 918 O O . ILE A 1 115 ? -0.879 -4.630 -7.018 1.00 95.25 115 ILE A O 1
ATOM 922 N N . THR A 1 116 ? -1.871 -2.955 -8.133 1.00 90.44 116 THR A N 1
ATOM 923 C CA . THR A 1 116 ? -1.287 -3.331 -9.425 1.00 90.44 116 THR A CA 1
ATOM 924 C C . THR A 1 116 ? -0.574 -2.183 -10.114 1.00 90.44 116 THR A C 1
ATOM 926 O O . THR A 1 116 ? -1.014 -1.034 -10.070 1.00 90.44 116 THR A O 1
ATOM 929 N N . LEU A 1 117 ? 0.514 -2.507 -10.806 1.00 80.94 117 LEU A N 1
ATOM 930 C CA . LEU A 1 117 ? 1.241 -1.566 -11.651 1.00 80.94 117 LEU A CA 1
ATOM 931 C C . LEU A 1 117 ? 1.319 -2.086 -13.079 1.00 80.94 117 LEU A C 1
ATOM 933 O O . LEU A 1 117 ? 1.723 -3.221 -13.324 1.00 80.94 117 LEU A O 1
ATOM 937 N N . GLU A 1 118 ? 0.940 -1.221 -14.018 1.00 67.12 118 GLU A N 1
ATOM 938 C CA . GLU A 1 118 ? 0.918 -1.546 -15.445 1.00 67.12 118 GLU A CA 1
ATOM 939 C C . GLU A 1 118 ? 2.330 -1.584 -16.060 1.00 67.12 118 GLU A C 1
ATOM 941 O O . GLU A 1 118 ? 2.601 -2.302 -17.016 1.00 67.12 118 GLU A O 1
ATOM 946 N N . SER A 1 119 ? 3.267 -0.802 -15.519 1.00 59.81 119 SER A N 1
ATOM 947 C CA . SER A 1 119 ? 4.668 -0.795 -15.948 1.00 59.81 119 SER A CA 1
ATOM 948 C C . SER A 1 119 ? 5.554 -0.246 -14.829 1.00 59.81 119 SER A C 1
ATOM 950 O O . SER A 1 119 ? 5.086 0.553 -14.024 1.00 59.81 119 SER A O 1
ATOM 952 N N . GLY A 1 120 ? 6.823 -0.655 -14.779 1.00 56.91 120 GLY A N 1
ATOM 953 C CA . GLY A 1 120 ? 7.854 -0.055 -13.920 1.00 56.91 120 GLY A CA 1
ATOM 954 C C . GLY A 1 120 ? 8.703 1.017 -14.619 1.00 56.91 120 GLY A C 1
ATOM 955 O O . GLY A 1 120 ? 9.494 1.679 -13.951 1.00 56.91 120 GLY A O 1
ATOM 956 N N . LEU A 1 121 ? 8.534 1.196 -15.940 1.00 57.09 121 LEU A N 1
ATOM 957 C CA . LEU A 1 121 ? 9.300 2.153 -16.747 1.00 57.09 121 LEU A CA 1
ATOM 958 C C . LEU A 1 121 ? 9.037 3.577 -16.273 1.00 57.09 121 LEU A C 1
ATOM 960 O O . LEU A 1 121 ? 7.869 3.971 -16.159 1.00 57.09 121 LEU A O 1
ATOM 964 N N . GLY A 1 122 ? 10.117 4.331 -16.043 1.00 55.22 122 GLY A N 1
ATOM 965 C CA . GLY A 1 122 ? 10.043 5.719 -15.604 1.00 55.22 122 GLY A CA 1
ATOM 966 C C . GLY A 1 122 ? 9.118 5.855 -14.402 1.00 55.22 122 GLY A C 1
ATOM 967 O O . GLY A 1 122 ? 8.157 6.619 -14.464 1.00 55.22 122 GLY A O 1
ATOM 968 N N . ARG A 1 123 ? 9.361 5.067 -13.349 1.00 63.88 123 ARG A N 1
ATOM 969 C CA . ARG A 1 123 ? 8.696 5.141 -12.041 1.00 63.88 123 ARG A CA 1
ATOM 970 C C . ARG A 1 123 ? 9.720 4.943 -10.938 1.00 63.88 123 ARG A C 1
ATOM 972 O O . ARG A 1 123 ? 10.678 4.209 -11.127 1.00 63.88 123 ARG A O 1
ATOM 979 N N . GLY A 1 124 ? 9.417 5.508 -9.778 1.00 56.56 124 GLY A N 1
ATOM 980 C CA . GLY A 1 124 ? 10.116 5.333 -8.517 1.00 56.56 124 GLY A CA 1
ATOM 981 C C . GLY A 1 124 ? 10.846 6.590 -8.059 1.00 56.56 124 GLY A C 1
ATOM 982 O O . GLY A 1 124 ? 10.995 7.562 -8.796 1.00 56.56 124 GLY A O 1
ATOM 983 N N . LEU A 1 125 ? 11.232 6.586 -6.785 1.00 59.00 125 LEU A N 1
ATOM 984 C CA . LEU A 1 125 ? 12.040 7.650 -6.197 1.00 59.00 125 LEU A CA 1
ATOM 985 C C . LEU A 1 125 ? 13.513 7.385 -6.505 1.00 59.00 125 LEU A C 1
ATOM 987 O O . LEU A 1 125 ? 14.018 6.350 -6.074 1.00 59.00 125 LEU A O 1
ATOM 991 N N . SER A 1 126 ? 14.183 8.323 -7.176 1.00 58.78 126 SER A N 1
ATOM 992 C CA . SER A 1 126 ? 15.620 8.228 -7.443 1.00 58.78 126 SER A CA 1
ATOM 993 C C . SER A 1 126 ? 16.415 8.291 -6.142 1.00 58.78 126 SER A C 1
ATOM 995 O O . SER A 1 126 ? 16.458 9.319 -5.463 1.00 58.78 126 SER A O 1
ATOM 997 N N . PHE A 1 127 ? 17.072 7.185 -5.797 1.00 51.38 127 PHE A N 1
ATOM 998 C CA . PHE A 1 127 ? 18.008 7.089 -4.680 1.00 51.38 127 PHE A CA 1
ATOM 999 C C . PHE A 1 127 ? 19.457 7.166 -5.173 1.00 51.38 127 PHE A C 1
ATOM 1001 O O . PHE A 1 127 ? 20.274 6.280 -4.921 1.00 51.38 127 PHE A O 1
ATOM 1008 N N . GLY A 1 128 ? 19.805 8.236 -5.891 1.00 53.12 128 GLY A N 1
ATOM 1009 C CA . GLY A 1 128 ? 21.165 8.433 -6.400 1.00 53.12 128 GLY A CA 1
ATOM 1010 C C . GLY A 1 128 ? 21.640 7.229 -7.225 1.00 53.12 128 GLY A C 1
ATOM 1011 O O . GLY A 1 128 ? 21.035 6.884 -8.233 1.00 53.12 128 GLY A O 1
ATOM 1012 N N . ASN A 1 129 ? 22.705 6.552 -6.783 1.00 47.50 129 ASN A N 1
ATOM 1013 C CA . ASN A 1 129 ? 23.256 5.379 -7.479 1.00 47.50 129 ASN A CA 1
ATOM 1014 C C . ASN A 1 129 ? 22.422 4.088 -7.320 1.00 47.50 129 ASN A C 1
ATOM 1016 O O . ASN A 1 129 ? 22.682 3.123 -8.037 1.00 47.50 129 ASN A O 1
ATOM 1020 N N . TRP A 1 130 ? 21.452 4.064 -6.399 1.00 46.91 130 TRP A N 1
ATOM 1021 C CA . TRP A 1 130 ? 20.603 2.903 -6.085 1.00 46.91 130 TRP A CA 1
ATOM 1022 C C . TRP A 1 130 ? 19.343 2.805 -6.956 1.00 46.91 130 TRP A C 1
ATOM 1024 O O . TRP A 1 130 ? 18.609 1.826 -6.841 1.00 46.91 130 TRP A O 1
ATOM 1034 N N . GLY A 1 131 ? 19.138 3.782 -7.851 1.00 57.22 131 GLY A N 1
ATOM 1035 C CA . GLY A 1 131 ? 18.060 3.794 -8.844 1.00 57.22 131 GLY A CA 1
ATOM 1036 C C . GLY A 1 131 ? 16.707 4.166 -8.269 1.00 57.22 131 GLY A C 1
ATOM 1037 O O . GLY A 1 131 ? 16.599 4.646 -7.140 1.00 57.22 131 GLY A O 1
ATOM 1038 N N . ASP A 1 132 ? 15.672 3.980 -9.081 1.00 68.19 132 ASP A N 1
ATOM 1039 C CA . ASP A 1 132 ? 14.309 4.349 -8.728 1.00 68.19 132 ASP A CA 1
ATOM 1040 C C . ASP A 1 132 ? 13.627 3.227 -7.927 1.00 68.19 132 ASP A C 1
ATOM 1042 O O . ASP A 1 132 ? 13.660 2.072 -8.331 1.00 68.19 132 ASP A O 1
ATOM 1046 N N . HIS A 1 133 ? 12.997 3.526 -6.787 1.00 74.62 133 HIS A N 1
ATOM 1047 C CA . HIS A 1 133 ? 12.328 2.508 -5.953 1.00 74.62 133 HIS A CA 1
ATOM 1048 C C . HIS A 1 133 ? 10.806 2.600 -6.033 1.00 74.62 133 HIS A C 1
ATOM 1050 O O . HIS A 1 133 ? 10.244 3.695 -5.936 1.00 74.62 133 HIS A O 1
ATOM 1056 N N . VAL A 1 134 ? 10.140 1.446 -6.119 1.00 82.19 134 VAL A N 1
ATOM 1057 C CA . VAL A 1 134 ? 8.679 1.332 -6.067 1.00 82.19 134 VAL A CA 1
ATOM 1058 C C . VAL A 1 134 ? 8.267 0.300 -5.023 1.00 82.19 134 VAL A C 1
ATOM 1060 O O . VAL A 1 134 ? 8.770 -0.822 -5.017 1.00 82.19 134 VAL A O 1
ATOM 1063 N N . VAL A 1 135 ? 7.348 0.670 -4.130 1.00 88.31 135 VAL A N 1
ATOM 1064 C CA . VAL A 1 135 ? 6.938 -0.172 -2.997 1.00 88.31 135 VAL A CA 1
ATOM 1065 C C . VAL A 1 135 ? 5.418 -0.280 -2.917 1.00 88.31 135 VAL A C 1
ATOM 1067 O O . VAL A 1 135 ? 4.716 0.726 -2.976 1.00 88.31 135 VAL A O 1
ATOM 1070 N N . GLY A 1 136 ? 4.882 -1.490 -2.755 1.00 93.06 136 GLY A N 1
ATOM 1071 C CA . GLY A 1 136 ? 3.439 -1.688 -2.578 1.00 93.06 136 GLY A CA 1
ATOM 1072 C C . GLY A 1 136 ? 2.970 -1.226 -1.205 1.00 93.06 136 GLY A C 1
ATOM 1073 O O . GLY A 1 136 ? 2.187 -0.288 -1.074 1.00 93.06 136 GLY A O 1
ATOM 1074 N N . ILE A 1 137 ? 3.481 -1.871 -0.166 1.00 96.25 137 ILE A N 1
ATOM 1075 C CA . ILE A 1 137 ? 3.157 -1.543 1.221 1.00 96.25 137 ILE A CA 1
ATOM 1076 C C . ILE A 1 137 ? 4.466 -1.350 1.968 1.00 96.25 137 ILE A C 1
ATOM 1078 O O . ILE A 1 137 ? 5.307 -2.243 1.959 1.00 96.25 137 ILE A O 1
ATOM 1082 N N . THR A 1 138 ? 4.644 -0.210 2.629 1.00 93.06 138 THR A N 1
ATOM 1083 C CA . THR A 1 138 ? 5.713 -0.043 3.619 1.00 93.06 138 THR A CA 1
ATOM 1084 C C . THR A 1 138 ? 5.111 0.213 4.983 1.00 93.06 138 THR A C 1
ATOM 1086 O O . THR A 1 138 ? 4.212 1.042 5.123 1.00 93.06 138 THR A O 1
ATOM 1089 N N . SER A 1 139 ? 5.645 -0.463 5.989 1.00 91.19 139 SER A N 1
ATOM 1090 C CA . SER A 1 139 ? 5.216 -0.307 7.369 1.00 91.19 139 SER A CA 1
ATOM 1091 C C . SER A 1 139 ? 6.408 -0.226 8.310 1.00 91.19 139 SER A C 1
ATOM 1093 O O . SER A 1 139 ? 7.323 -1.055 8.247 1.00 91.19 139 SER A O 1
ATOM 1095 N N . GLY A 1 140 ? 6.352 0.792 9.165 1.00 83.00 140 GLY A N 1
ATOM 1096 C CA . GLY A 1 140 ? 7.224 0.991 10.310 1.00 83.00 140 GLY A CA 1
ATOM 1097 C C . GLY A 1 140 ? 7.807 2.402 10.395 1.00 83.00 140 GLY A C 1
ATOM 1098 O O . GLY A 1 140 ? 7.487 3.296 9.606 1.00 83.00 140 GLY A O 1
ATOM 1099 N N . GLY A 1 141 ? 8.586 2.617 11.449 1.00 73.69 141 GLY A N 1
ATOM 1100 C CA . GLY A 1 141 ? 8.904 3.928 11.989 1.00 73.69 141 GLY A CA 1
ATOM 1101 C C . GLY A 1 141 ? 10.015 4.712 11.317 1.00 73.69 141 GLY A C 1
ATOM 1102 O O . GLY A 1 141 ? 10.844 4.183 10.589 1.00 73.69 141 GLY A O 1
ATOM 1103 N N . GLU A 1 142 ? 10.115 5.999 11.653 1.00 66.75 142 GLU A N 1
ATOM 1104 C CA . GLU A 1 142 ? 11.332 6.773 11.369 1.00 66.75 142 GLU A CA 1
ATOM 1105 C C . GLU A 1 142 ? 12.335 6.786 12.530 1.00 66.75 142 GLU A C 1
ATOM 1107 O O . GLU A 1 142 ? 13.527 6.962 12.281 1.00 66.75 142 GLU A O 1
ATOM 1112 N N . SER A 1 143 ? 11.888 6.554 13.766 1.00 65.69 143 SER A N 1
ATOM 1113 C CA . SER A 1 143 ? 12.735 6.465 14.962 1.00 65.69 143 SER A CA 1
ATOM 1114 C C . SER A 1 143 ? 12.087 5.591 16.038 1.00 65.69 143 SER A C 1
ATOM 1116 O O . SER A 1 143 ? 10.883 5.361 15.991 1.00 65.69 143 SER A O 1
ATOM 1118 N N . MET A 1 144 ? 12.860 5.144 17.033 1.00 61.53 144 MET A N 1
ATOM 1119 C CA . MET A 1 144 ? 12.327 4.387 18.178 1.00 61.53 144 MET A CA 1
ATOM 1120 C C . MET A 1 144 ? 11.246 5.153 18.959 1.00 61.53 144 MET A C 1
ATOM 1122 O O . MET A 1 144 ? 10.259 4.557 19.372 1.00 61.53 144 MET A O 1
ATOM 1126 N N . ASP A 1 145 ? 11.406 6.471 19.121 1.00 59.94 145 ASP A N 1
ATOM 1127 C CA . ASP A 1 145 ? 10.534 7.286 19.985 1.00 59.94 145 ASP A CA 1
ATOM 1128 C C . ASP A 1 145 ? 9.295 7.843 19.264 1.00 59.94 145 ASP A C 1
ATOM 1130 O O . ASP A 1 145 ? 8.396 8.389 19.899 1.00 59.94 145 ASP A O 1
ATOM 1134 N N . LYS A 1 146 ? 9.264 7.776 17.926 1.00 59.88 146 LYS A N 1
ATOM 1135 C CA . LYS A 1 146 ? 8.201 8.360 17.080 1.00 59.88 146 LYS A CA 1
ATOM 1136 C C . LYS A 1 146 ? 7.771 7.445 15.934 1.00 59.88 146 LYS A C 1
ATOM 1138 O O . LYS A 1 146 ? 7.230 7.911 14.932 1.00 59.88 146 LYS A O 1
ATOM 1143 N N . GLY A 1 147 ? 8.094 6.160 16.009 1.00 61.09 147 GLY A N 1
ATOM 1144 C CA . GLY A 1 147 ? 8.085 5.323 14.823 1.00 61.09 147 GLY A CA 1
ATOM 1145 C C . GLY A 1 147 ? 7.867 3.857 15.123 1.00 61.09 147 GLY A C 1
ATOM 1146 O O . GLY A 1 147 ? 8.817 3.087 15.185 1.00 61.09 147 GLY A O 1
ATOM 1147 N N . SER A 1 148 ? 6.597 3.494 15.236 1.00 77.50 148 SER A N 1
ATOM 1148 C CA . SER A 1 148 ? 6.005 2.250 14.736 1.00 77.50 148 SER A CA 1
ATOM 1149 C C . SER A 1 148 ? 4.510 2.277 15.101 1.00 77.50 148 SER A C 1
ATOM 1151 O O . SER A 1 148 ? 3.963 3.335 15.412 1.00 77.50 148 SER A O 1
ATOM 1153 N N . PHE A 1 149 ? 3.876 1.110 15.065 1.00 90.62 149 PHE A N 1
ATOM 1154 C CA . PHE A 1 149 ? 2.538 0.786 15.535 1.00 90.62 149 PHE A CA 1
ATOM 1155 C C . PHE A 1 149 ? 2.646 -0.222 16.698 1.00 90.62 149 PHE A C 1
ATOM 1157 O O . PHE A 1 149 ? 2.701 -1.427 16.446 1.00 90.62 149 PHE A O 1
ATOM 1164 N N . PRO A 1 150 ? 2.759 0.220 17.966 1.00 89.94 150 PRO A N 1
ATOM 1165 C CA . PRO A 1 150 ? 2.941 -0.677 19.111 1.00 89.94 150 PRO A CA 1
ATOM 1166 C C . PRO A 1 150 ? 1.721 -1.573 19.378 1.00 89.94 150 PRO A C 1
ATOM 1168 O O . PRO A 1 150 ? 1.890 -2.693 19.857 1.00 89.94 150 PRO A O 1
ATOM 1171 N N . GLY A 1 151 ? 0.515 -1.116 19.026 1.00 92.00 151 GLY A N 1
ATOM 1172 C CA . GLY A 1 151 ? -0.713 -1.915 19.015 1.00 92.00 151 GLY A CA 1
ATOM 1173 C C . GLY A 1 151 ? -0.738 -2.984 17.915 1.00 92.00 151 GLY A C 1
ATOM 1174 O O . GLY A 1 151 ? -1.564 -3.894 17.958 1.00 92.00 151 GLY A O 1
ATOM 1175 N N . GLY A 1 152 ? 0.202 -2.921 16.970 1.00 94.25 152 GLY A N 1
ATOM 1176 C CA . GLY A 1 152 ? 0.491 -3.971 16.005 1.00 94.25 152 GLY A CA 1
ATOM 1177 C C . GLY A 1 152 ? 0.127 -3.631 14.563 1.00 94.25 152 GLY A C 1
ATOM 1178 O O . GLY A 1 152 ? -0.587 -2.674 14.255 1.00 94.25 152 GLY A O 1
ATOM 1179 N N . ILE A 1 153 ? 0.653 -4.449 13.656 1.00 96.62 153 ILE A N 1
ATOM 1180 C CA . ILE A 1 153 ? 0.492 -4.308 12.209 1.00 96.62 153 ILE A CA 1
ATOM 1181 C C . ILE A 1 153 ? -0.059 -5.613 11.654 1.00 96.62 153 ILE A C 1
ATOM 1183 O O . ILE A 1 153 ? 0.530 -6.673 11.860 1.00 96.62 153 ILE A O 1
ATOM 1187 N N . LEU A 1 154 ? -1.151 -5.533 10.898 1.00 98.50 154 LEU A N 1
ATOM 1188 C CA . LEU A 1 154 ? -1.730 -6.669 10.189 1.00 98.50 154 LEU A CA 1
ATOM 1189 C C . LEU A 1 154 ? -1.786 -6.376 8.690 1.00 98.50 154 LEU A C 1
ATOM 1191 O O . LEU A 1 154 ? -2.477 -5.460 8.253 1.00 98.50 154 LEU A O 1
ATOM 1195 N N . ILE A 1 155 ? -1.077 -7.173 7.892 1.00 98.62 155 ILE A N 1
ATOM 1196 C CA . ILE A 1 155 ? -1.129 -7.121 6.427 1.00 98.62 155 ILE A CA 1
ATOM 1197 C C . ILE A 1 155 ? -1.618 -8.478 5.930 1.00 98.62 155 ILE A C 1
ATOM 1199 O O . ILE A 1 155 ? -0.862 -9.455 5.948 1.00 98.62 155 ILE A O 1
ATOM 1203 N N . GLU A 1 156 ? -2.877 -8.559 5.500 1.00 98.69 156 GLU A N 1
ATOM 1204 C CA . GLU A 1 156 ? -3.494 -9.844 5.162 1.00 98.69 156 GLU A CA 1
ATOM 1205 C C . GLU A 1 156 ? -4.342 -9.871 3.894 1.00 98.69 156 GLU A C 1
ATOM 1207 O O . GLU A 1 156 ? -4.988 -8.895 3.530 1.00 98.69 156 GLU A O 1
ATOM 1212 N N . ASP A 1 157 ? -4.373 -11.024 3.229 1.00 98.44 157 ASP A N 1
ATOM 1213 C CA . ASP A 1 157 ? -5.254 -11.286 2.084 1.00 98.44 157 ASP A CA 1
ATOM 1214 C C . ASP A 1 157 ? -5.131 -10.242 0.947 1.00 98.44 157 ASP A C 1
ATOM 1216 O O . ASP A 1 157 ? -6.068 -10.034 0.175 1.00 98.44 157 ASP A O 1
ATOM 1220 N N . ASN A 1 158 ? -4.000 -9.532 0.839 1.00 98.62 158 ASN A N 1
ATOM 1221 C CA . ASN A 1 158 ? -3.776 -8.570 -0.238 1.00 98.62 158 ASN A CA 1
ATOM 1222 C C . ASN A 1 158 ? -3.221 -9.273 -1.482 1.00 98.62 158 ASN A C 1
ATOM 1224 O O . ASN A 1 158 ? -2.445 -10.225 -1.387 1.00 98.62 158 ASN A O 1
ATOM 1228 N N . TYR A 1 159 ? -3.562 -8.745 -2.654 1.00 97.25 159 TYR A N 1
ATOM 1229 C CA . TYR A 1 159 ? -3.005 -9.151 -3.941 1.00 97.25 159 TYR A CA 1
ATOM 1230 C C . TYR A 1 159 ? -2.157 -8.008 -4.507 1.00 97.25 159 TYR A C 1
ATOM 1232 O O . TYR A 1 159 ? -2.684 -6.939 -4.810 1.00 97.25 159 TYR A O 1
ATOM 1240 N N . LEU A 1 160 ? -0.852 -8.217 -4.660 1.00 94.94 160 LEU A N 1
ATOM 1241 C CA . LEU A 1 160 ? 0.090 -7.249 -5.220 1.00 94.94 160 LEU A CA 1
ATOM 1242 C C . LEU A 1 160 ? 0.674 -7.812 -6.518 1.00 94.94 160 LEU A C 1
ATOM 1244 O O . LEU A 1 160 ? 1.192 -8.925 -6.509 1.00 94.94 160 LEU A O 1
ATOM 1248 N N . ASP A 1 161 ? 0.631 -7.059 -7.618 1.00 89.88 161 ASP A N 1
ATOM 1249 C CA . ASP A 1 161 ? 1.165 -7.508 -8.914 1.00 89.88 161 ASP A CA 1
ATOM 1250 C C . ASP A 1 161 ? 1.732 -6.351 -9.739 1.00 89.88 161 ASP A C 1
ATOM 1252 O O . ASP A 1 161 ? 0.993 -5.482 -10.210 1.00 89.88 161 ASP A O 1
ATOM 1256 N N . PHE A 1 162 ? 3.057 -6.315 -9.896 1.00 83.31 162 PHE A N 1
ATOM 1257 C CA . PHE A 1 162 ? 3.754 -5.230 -10.604 1.00 83.31 162 PHE A CA 1
ATOM 1258 C C . PHE A 1 162 ? 4.151 -5.598 -12.045 1.00 83.31 162 PHE A C 1
ATOM 1260 O O . PHE A 1 162 ? 5.013 -4.951 -12.637 1.00 83.31 162 PHE A O 1
ATOM 1267 N N . GLY A 1 163 ? 3.525 -6.628 -12.623 1.00 68.75 163 GLY A N 1
ATOM 1268 C CA . GLY A 1 163 ? 3.893 -7.193 -13.924 1.00 68.75 163 GLY A CA 1
ATOM 1269 C C . GLY A 1 163 ? 2.844 -7.047 -15.024 1.00 68.75 163 GLY A C 1
ATOM 1270 O O . GLY A 1 163 ? 2.722 -7.952 -15.846 1.00 68.75 163 GLY A O 1
ATOM 1271 N N . VAL A 1 164 ? 2.063 -5.963 -15.063 1.00 52.75 164 VAL A N 1
ATOM 1272 C CA . VAL A 1 164 ? 0.848 -5.919 -15.897 1.00 52.75 164 VAL A CA 1
ATOM 1273 C C . VAL A 1 164 ? 0.987 -5.031 -17.137 1.00 52.75 164 VAL A C 1
ATOM 1275 O O . VAL A 1 164 ? 0.200 -4.113 -17.290 1.00 52.75 164 VAL A O 1
ATOM 1278 N N . SER A 1 165 ? 1.932 -5.301 -18.050 1.00 43.59 165 SER A N 1
ATOM 1279 C CA . SER A 1 165 ? 1.721 -5.067 -19.499 1.00 43.59 165 SER A CA 1
ATOM 1280 C C . SER A 1 165 ? 2.915 -5.498 -20.365 1.00 43.59 165 SER A C 1
ATOM 1282 O O . SER A 1 165 ? 3.953 -4.836 -20.403 1.00 43.59 165 SER A O 1
ATOM 1284 N N . PHE A 1 166 ? 2.723 -6.538 -21.185 1.00 34.91 166 PHE A N 1
ATOM 1285 C CA . PHE A 1 166 ? 3.594 -6.834 -22.334 1.00 34.91 166 PHE A CA 1
ATOM 1286 C C . PHE A 1 166 ? 3.602 -5.703 -23.377 1.00 34.91 166 PHE A C 1
ATOM 1288 O O . PHE A 1 166 ? 4.574 -5.567 -24.116 1.00 34.91 166 PHE A O 1
ATOM 1295 N N . ALA A 1 167 ? 2.563 -4.857 -23.429 1.00 36.16 167 ALA A N 1
ATOM 1296 C CA . ALA A 1 167 ? 2.442 -3.798 -24.436 1.00 36.16 167 ALA A CA 1
ATOM 1297 C C . ALA A 1 167 ? 3.487 -2.678 -24.274 1.00 36.16 167 ALA A C 1
ATOM 1299 O O . ALA A 1 167 ? 3.635 -1.843 -25.164 1.00 36.16 167 ALA A O 1
ATOM 1300 N N . ARG A 1 168 ? 4.227 -2.662 -23.157 1.00 37.78 168 ARG A N 1
ATOM 1301 C CA . ARG A 1 168 ? 5.376 -1.773 -22.929 1.00 37.78 168 ARG A CA 1
ATOM 1302 C C . ARG A 1 168 ? 6.626 -2.517 -22.449 1.00 37.78 168 ARG A C 1
ATOM 1304 O O . ARG A 1 168 ? 7.541 -1.885 -21.942 1.00 37.78 168 ARG A O 1
ATOM 1311 N N . GLY A 1 169 ? 6.693 -3.837 -22.640 1.00 34.09 169 GLY A N 1
ATOM 1312 C CA . GLY A 1 169 ? 7.891 -4.653 -22.383 1.00 34.09 169 GLY A CA 1
ATOM 1313 C C . GLY A 1 169 ? 8.979 -4.510 -23.455 1.00 34.09 169 GLY A C 1
ATOM 1314 O O . GLY A 1 169 ? 9.848 -5.368 -23.569 1.00 34.09 169 GLY A O 1
ATOM 1315 N N . GLY A 1 170 ? 8.897 -3.464 -24.280 1.00 34.22 170 GLY A N 1
ATOM 1316 C CA . GLY A 1 170 ? 9.905 -3.114 -25.265 1.00 34.22 170 GLY A CA 1
ATOM 1317 C C . GLY A 1 170 ? 10.841 -2.056 -24.701 1.00 34.22 170 GLY A C 1
ATOM 1318 O O . GLY A 1 170 ? 10.395 -1.042 -24.167 1.00 34.22 170 GLY A O 1
ATOM 1319 N N . PHE A 1 171 ? 12.136 -2.295 -24.860 1.00 38.47 171 PHE A N 1
ATOM 1320 C CA . PHE A 1 171 ? 13.168 -1.277 -24.747 1.00 38.47 171 PHE A CA 1
ATOM 1321 C C . PHE A 1 171 ? 12.782 -0.052 -25.599 1.00 38.47 171 PHE A C 1
ATOM 1323 O O . PHE A 1 171 ? 12.539 -0.193 -26.800 1.00 38.47 171 PHE A O 1
ATOM 1330 N N . ILE A 1 172 ? 12.686 1.143 -25.007 1.00 37.94 172 ILE A N 1
ATOM 1331 C CA . ILE A 1 172 ? 12.466 2.373 -25.781 1.00 37.94 172 ILE A CA 1
ATOM 1332 C C . ILE A 1 172 ? 13.838 2.855 -26.250 1.00 37.94 172 ILE A C 1
ATOM 1334 O O . ILE A 1 172 ? 14.519 3.581 -25.534 1.00 37.94 172 ILE A O 1
ATOM 1338 N N . SER A 1 173 ? 14.248 2.460 -27.456 1.00 36.94 173 SER A N 1
ATOM 1339 C CA . SER A 1 173 ? 15.490 2.967 -28.045 1.00 36.94 173 SER A CA 1
ATOM 1340 C C . SER A 1 173 ? 15.353 4.453 -28.389 1.00 36.94 173 SER A C 1
ATOM 1342 O O . SER A 1 173 ? 14.523 4.826 -29.225 1.00 36.94 173 SER A O 1
ATOM 1344 N N . ASN A 1 174 ? 16.191 5.309 -27.818 1.00 39.38 174 ASN A N 1
ATOM 1345 C CA . ASN A 1 174 ? 16.368 6.682 -28.260 1.00 39.38 174 ASN A CA 1
ATOM 1346 C C . ASN A 1 174 ? 17.353 6.702 -29.437 1.00 39.38 174 ASN A C 1
ATOM 1348 O O . ASN A 1 174 ? 18.554 6.889 -29.279 1.00 39.38 174 ASN A O 1
ATOM 1352 N N . LYS A 1 175 ? 16.821 6.566 -30.658 1.00 49.38 175 LYS A N 1
ATOM 1353 C CA . LYS A 1 175 ? 17.568 6.698 -31.929 1.00 49.38 175 LYS A CA 1
ATOM 1354 C C . LYS A 1 175 ? 18.573 5.571 -32.232 1.00 49.38 175 LYS A C 1
ATOM 1356 O O . LYS A 1 175 ? 19.350 5.709 -33.173 1.00 49.38 175 LYS A O 1
ATOM 1361 N N . GLY A 1 176 ? 18.535 4.451 -31.507 1.00 47.72 176 GLY A N 1
ATOM 1362 C CA . GLY A 1 176 ? 19.266 3.224 -31.855 1.00 47.72 176 GLY A CA 1
ATOM 1363 C C . GLY A 1 176 ? 20.748 3.224 -31.474 1.00 47.72 176 GLY A C 1
ATOM 1364 O O . GLY A 1 176 ? 21.468 2.295 -31.838 1.00 47.72 176 GLY A O 1
ATOM 1365 N N . VAL A 1 177 ? 21.196 4.238 -30.730 1.00 51.12 177 VAL A N 1
ATOM 1366 C CA . VAL A 1 177 ? 22.550 4.322 -30.159 1.00 51.12 177 VAL A CA 1
ATOM 1367 C C . VAL A 1 177 ? 22.790 3.240 -29.103 1.00 51.12 177 VAL A C 1
ATOM 1369 O O . VAL A 1 177 ? 23.924 2.818 -28.913 1.00 51.12 177 VAL A O 1
ATOM 1372 N N . GLU A 1 178 ? 21.729 2.711 -28.498 1.00 48.03 178 GLU A N 1
ATOM 1373 C CA . GLU A 1 178 ? 21.753 1.642 -27.494 1.00 48.03 178 GLU A CA 1
ATOM 1374 C C . GLU A 1 178 ? 22.087 0.256 -28.058 1.00 48.03 178 GLU A C 1
ATOM 1376 O O . GLU A 1 178 ? 22.365 -0.668 -27.301 1.00 48.03 178 GLU A O 1
ATOM 1381 N N . ASN A 1 179 ? 22.117 0.117 -29.387 1.00 46.16 179 ASN A N 1
ATOM 1382 C CA . ASN A 1 179 ? 22.613 -1.083 -30.067 1.00 46.16 179 ASN A CA 1
ATOM 1383 C C . ASN A 1 179 ? 24.149 -1.108 -30.181 1.00 46.16 179 ASN A C 1
ATOM 1385 O O . ASN A 1 179 ? 24.718 -2.097 -30.644 1.00 46.16 179 ASN A O 1
ATOM 1389 N N . SER A 1 180 ? 24.827 -0.016 -29.811 1.00 48.19 180 SER A N 1
ATOM 1390 C CA . SER A 1 180 ? 26.287 0.053 -29.779 1.00 48.19 180 SER A CA 1
ATOM 1391 C C . SER A 1 180 ? 26.821 -0.616 -28.502 1.00 48.19 180 SER A C 1
ATOM 1393 O O . SER A 1 180 ? 26.430 -0.197 -27.411 1.00 48.19 180 SER A O 1
ATOM 1395 N N . PRO A 1 181 ? 27.753 -1.589 -28.591 1.00 45.34 181 PRO A N 1
ATOM 1396 C CA . PRO A 1 181 ? 28.365 -2.237 -27.420 1.00 45.34 181 PRO A CA 1
ATOM 1397 C C . PRO A 1 181 ? 29.029 -1.254 -26.440 1.00 45.34 181 PRO A C 1
ATOM 1399 O O . PRO A 1 181 ? 29.145 -1.541 -25.247 1.00 45.34 181 PRO A O 1
ATOM 1402 N N . ASP A 1 182 ? 29.429 -0.087 -26.952 1.00 45.59 182 ASP A N 1
ATOM 1403 C CA . ASP A 1 182 ? 30.187 0.941 -26.239 1.00 45.59 182 ASP A CA 1
ATOM 1404 C C . ASP A 1 182 ? 29.304 2.087 -25.705 1.00 45.59 182 ASP A C 1
ATOM 1406 O O . ASP A 1 182 ? 29.783 2.970 -24.992 1.00 45.59 182 ASP A O 1
ATOM 1410 N N . TYR A 1 183 ? 28.004 2.100 -26.026 1.00 45.22 183 TYR A N 1
ATOM 1411 C CA . TYR A 1 183 ? 27.071 3.135 -25.575 1.00 45.22 183 TYR A CA 1
ATOM 1412 C C . TYR A 1 183 ? 26.426 2.740 -24.241 1.00 45.22 183 TYR A C 1
ATOM 1414 O O . TYR A 1 183 ? 25.580 1.852 -24.174 1.00 45.22 183 TYR A O 1
ATOM 1422 N N . ARG A 1 184 ? 26.815 3.421 -23.155 1.00 52.06 184 ARG A N 1
ATOM 1423 C CA . ARG A 1 184 ? 26.213 3.267 -21.818 1.00 52.06 184 ARG A CA 1
ATOM 1424 C C . ARG A 1 184 ? 25.919 4.616 -21.146 1.00 52.06 184 ARG A C 1
ATOM 1426 O O . ARG A 1 184 ? 26.648 4.995 -20.231 1.00 52.06 184 ARG A O 1
ATOM 1433 N N . PRO A 1 185 ? 24.881 5.370 -21.533 1.00 45.62 185 PRO A N 1
ATOM 1434 C CA . PRO A 1 185 ? 24.494 6.551 -20.777 1.00 45.62 185 PRO A CA 1
ATOM 1435 C C . PRO A 1 185 ? 23.371 6.175 -19.824 1.00 45.62 185 PRO A C 1
ATOM 1437 O O . PRO A 1 185 ? 22.245 6.141 -20.283 1.00 45.62 185 PRO A O 1
ATOM 1440 N N . ASP A 1 186 ? 23.685 5.859 -18.559 1.00 45.62 186 ASP A N 1
ATOM 1441 C CA . ASP A 1 186 ? 22.827 5.831 -17.343 1.00 45.62 186 ASP A CA 1
ATOM 1442 C C . ASP A 1 186 ? 21.349 5.350 -17.428 1.00 45.62 186 ASP A C 1
ATOM 1444 O O . ASP A 1 186 ? 20.621 5.389 -16.440 1.00 45.62 186 ASP A O 1
ATOM 1448 N N . LEU A 1 187 ? 20.909 4.800 -18.556 1.00 39.19 187 LEU A N 1
ATOM 1449 C CA . LEU A 1 187 ? 19.569 4.313 -18.868 1.00 39.19 187 LEU A CA 1
ATOM 1450 C C . LEU A 1 187 ? 19.251 3.089 -18.006 1.00 39.19 187 LEU A C 1
ATOM 1452 O O . LEU A 1 187 ? 18.173 2.998 -17.427 1.00 39.19 187 LEU A O 1
ATOM 1456 N N . GLN A 1 188 ? 20.254 2.242 -17.756 1.00 41.75 188 GLN A N 1
ATOM 1457 C CA . GLN A 1 188 ? 20.152 1.115 -16.823 1.00 41.75 188 GLN A CA 1
ATOM 1458 C C . GLN A 1 188 ? 19.790 1.535 -15.385 1.00 41.75 188 GLN A C 1
ATOM 1460 O O . GLN A 1 188 ? 19.242 0.721 -14.649 1.00 41.75 188 GLN A O 1
ATOM 1465 N N . LYS A 1 189 ? 20.042 2.790 -14.972 1.00 42.78 189 LYS A N 1
ATOM 1466 C CA . LYS A 1 189 ? 19.678 3.277 -13.627 1.00 42.78 189 LYS A CA 1
ATOM 1467 C C . LYS A 1 189 ? 18.209 3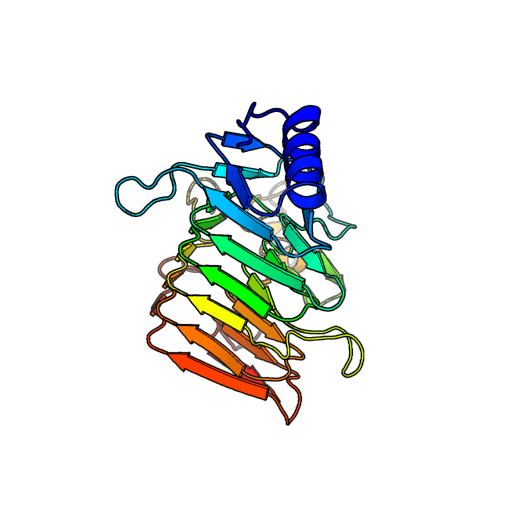.708 -13.503 1.00 42.78 189 LYS A C 1
ATOM 1469 O O . LYS A 1 189 ? 17.740 3.867 -12.379 1.00 42.78 189 LYS A O 1
ATOM 1474 N N . HIS A 1 190 ? 17.500 3.887 -14.622 1.00 44.44 190 HIS A N 1
ATOM 1475 C CA . HIS A 1 190 ? 16.164 4.506 -14.666 1.00 44.44 190 HIS A CA 1
ATOM 1476 C C . HIS A 1 190 ? 15.127 3.742 -15.514 1.00 44.44 190 HIS A C 1
ATOM 1478 O O . HIS A 1 190 ? 13.959 4.132 -15.570 1.00 44.44 190 HIS A O 1
ATOM 1484 N N . GLU A 1 191 ? 15.517 2.653 -16.184 1.00 50.59 191 GLU A N 1
ATOM 1485 C CA . GLU A 1 191 ? 14.612 1.870 -17.037 1.00 50.59 191 GLU A CA 1
ATOM 1486 C C . GLU A 1 191 ? 13.686 0.934 -16.248 1.00 50.59 191 GLU A C 1
ATOM 1488 O O . GLU A 1 191 ? 12.535 0.741 -16.636 1.00 50.59 191 GLU A O 1
ATOM 1493 N N . ALA A 1 192 ? 14.130 0.390 -15.114 1.00 58.03 192 ALA A N 1
ATOM 1494 C CA . ALA A 1 192 ? 13.302 -0.465 -14.271 1.00 58.03 192 ALA A CA 1
ATOM 1495 C C . ALA A 1 192 ? 13.499 -0.104 -12.801 1.00 58.03 192 ALA A C 1
ATOM 1497 O O . ALA A 1 192 ? 14.596 -0.243 -12.266 1.00 58.03 192 ALA A O 1
ATOM 1498 N N . SER A 1 193 ? 12.428 0.335 -12.140 1.00 65.06 193 SER A N 1
ATOM 1499 C CA . SER A 1 193 ? 12.465 0.561 -10.697 1.00 65.06 193 SER A CA 1
ATOM 1500 C C . SER A 1 193 ? 12.767 -0.727 -9.935 1.00 65.06 193 SER A C 1
ATOM 1502 O O . SER A 1 193 ? 12.364 -1.813 -10.340 1.00 65.06 193 SER A O 1
ATOM 1504 N N . VAL A 1 194 ? 13.435 -0.606 -8.793 1.00 75.56 194 VAL A N 1
ATOM 1505 C CA . VAL A 1 194 ? 13.549 -1.649 -7.777 1.00 75.56 194 VAL A CA 1
ATOM 1506 C C . VAL A 1 194 ? 12.183 -1.810 -7.109 1.00 75.56 194 VAL A C 1
ATOM 1508 O O . VAL A 1 194 ? 11.767 -0.978 -6.300 1.00 75.56 194 VAL A O 1
ATOM 1511 N N . CYS A 1 195 ? 11.484 -2.888 -7.452 1.00 80.94 195 CYS A N 1
ATOM 1512 C CA . CYS A 1 195 ? 10.149 -3.189 -6.953 1.00 80.94 195 CYS A CA 1
ATOM 1513 C C . CYS A 1 195 ? 10.196 -4.044 -5.685 1.00 80.94 195 CYS A C 1
ATOM 1515 O O . CYS A 1 195 ? 10.729 -5.162 -5.687 1.00 80.94 195 CYS A O 1
ATOM 1517 N N . VAL A 1 196 ? 9.575 -3.535 -4.623 1.00 87.31 196 VAL A N 1
ATOM 1518 C CA . VAL A 1 196 ? 9.351 -4.245 -3.362 1.00 87.31 196 VAL A CA 1
ATOM 1519 C C . VAL A 1 196 ? 7.850 -4.407 -3.128 1.00 87.31 196 VAL A C 1
ATOM 1521 O O . VAL A 1 196 ? 7.106 -3.429 -3.142 1.00 87.31 196 VAL A O 1
ATOM 1524 N N . GLY A 1 197 ? 7.387 -5.631 -2.882 1.00 92.62 197 GLY A N 1
ATOM 1525 C CA . GLY A 1 197 ? 5.976 -5.870 -2.571 1.00 92.62 197 GLY A CA 1
ATOM 1526 C C . GLY A 1 197 ? 5.597 -5.300 -1.207 1.00 92.62 197 GLY A C 1
ATOM 1527 O O . GLY A 1 197 ? 4.842 -4.330 -1.116 1.00 92.62 197 GLY A O 1
ATOM 1528 N N . ILE A 1 198 ? 6.159 -5.892 -0.151 1.00 96.50 198 ILE A N 1
ATOM 1529 C CA . ILE A 1 198 ? 5.951 -5.467 1.240 1.00 96.50 198 ILE A CA 1
ATOM 1530 C C . ILE A 1 198 ? 7.305 -5.167 1.890 1.00 96.50 198 ILE A C 1
ATOM 1532 O O . ILE A 1 198 ? 8.193 -6.017 1.900 1.00 96.50 198 ILE A O 1
ATOM 1536 N N . LEU A 1 199 ? 7.448 -3.966 2.444 1.00 93.62 199 LEU A N 1
ATOM 1537 C CA . LEU A 1 199 ? 8.614 -3.500 3.188 1.00 93.62 199 LEU A CA 1
ATOM 1538 C C . LEU A 1 199 ? 8.256 -3.318 4.666 1.00 93.62 199 LEU A C 1
ATOM 1540 O O . LEU A 1 199 ? 7.463 -2.446 5.016 1.00 93.62 199 LEU A O 1
ATOM 1544 N N . LEU A 1 200 ? 8.870 -4.115 5.532 1.00 93.44 200 LEU A N 1
ATOM 1545 C CA . LEU A 1 200 ? 8.800 -3.988 6.983 1.00 93.44 200 LEU A CA 1
ATOM 1546 C C . LEU A 1 200 ? 10.124 -3.421 7.487 1.00 93.44 200 LEU A C 1
ATOM 1548 O O . LEU A 1 200 ? 11.135 -4.127 7.494 1.00 93.44 200 LEU A O 1
ATOM 1552 N N . ASN A 1 201 ? 10.124 -2.150 7.883 1.00 89.94 201 ASN A N 1
ATOM 1553 C CA . ASN A 1 201 ? 11.335 -1.471 8.327 1.00 89.94 201 ASN A CA 1
ATOM 1554 C C . ASN A 1 201 ? 11.113 -0.674 9.615 1.00 89.94 201 ASN A C 1
ATOM 1556 O O . ASN A 1 201 ? 10.146 0.076 9.677 1.00 89.94 201 ASN A O 1
ATOM 1560 N N . ARG A 1 202 ? 12.007 -0.793 10.611 1.00 89.06 202 ARG A N 1
ATOM 1561 C CA . ARG A 1 202 ? 11.941 -0.059 11.895 1.00 89.06 202 ARG A CA 1
ATOM 1562 C C . ARG A 1 202 ? 10.628 -0.274 12.647 1.00 89.06 202 ARG A C 1
ATOM 1564 O O . ARG A 1 202 ? 10.022 0.675 13.147 1.00 89.06 202 ARG A O 1
ATOM 1571 N N . ASN A 1 203 ? 10.160 -1.515 12.706 1.00 89.94 203 ASN A N 1
ATOM 1572 C CA . ASN A 1 203 ? 8.960 -1.863 13.459 1.00 89.94 203 ASN A CA 1
ATOM 1573 C C . ASN A 1 203 ? 9.262 -2.123 14.944 1.00 89.94 203 ASN A C 1
ATOM 1575 O O . ASN A 1 203 ? 10.367 -2.516 15.317 1.00 89.94 203 ASN A O 1
ATOM 1579 N N . LEU A 1 204 ? 8.234 -1.914 15.765 1.00 88.25 204 LEU A N 1
ATOM 1580 C CA . LEU A 1 204 ? 8.079 -2.272 17.180 1.00 88.25 204 LEU A CA 1
ATOM 1581 C C . LEU A 1 204 ? 6.802 -3.102 17.320 1.00 88.25 204 LEU A C 1
ATOM 1583 O O . LEU A 1 204 ? 5.865 -2.900 16.543 1.00 88.25 204 LEU A O 1
ATOM 1587 N N . GLY A 1 205 ? 6.730 -3.938 18.355 1.00 87.69 205 GLY A N 1
ATOM 1588 C CA . GLY A 1 205 ? 5.526 -4.707 18.652 1.00 87.69 205 GLY A CA 1
ATOM 1589 C C . GLY A 1 205 ? 5.284 -5.820 17.637 1.00 87.69 205 GLY A C 1
ATOM 1590 O O . GLY A 1 205 ? 6.212 -6.295 16.981 1.00 87.69 205 GLY A O 1
ATOM 1591 N N . ASN A 1 206 ? 4.034 -6.264 17.537 1.00 94.62 206 ASN A N 1
ATOM 1592 C CA . ASN A 1 206 ? 3.685 -7.430 16.735 1.00 94.62 206 ASN A CA 1
ATOM 1593 C C . ASN A 1 206 ? 3.341 -7.039 15.289 1.00 94.62 206 ASN A C 1
ATOM 1595 O O . ASN A 1 206 ? 2.482 -6.189 15.054 1.00 94.62 206 ASN A O 1
ATOM 1599 N N . VAL A 1 207 ? 3.987 -7.680 14.318 1.00 96.00 207 VAL A N 1
ATOM 1600 C CA . VAL A 1 207 ? 3.729 -7.509 12.887 1.00 96.00 207 VAL A CA 1
ATOM 1601 C C . VAL A 1 207 ? 3.364 -8.857 12.284 1.00 96.00 207 VAL A C 1
ATOM 1603 O O . VAL A 1 207 ? 4.180 -9.772 12.224 1.00 96.00 207 VAL A O 1
ATOM 1606 N N . VAL A 1 208 ? 2.147 -8.970 11.763 1.00 98.31 208 VAL A N 1
ATOM 1607 C CA . VAL A 1 208 ? 1.651 -10.181 11.109 1.00 98.31 208 VAL A CA 1
ATOM 1608 C C . VAL A 1 208 ? 1.427 -9.908 9.629 1.00 98.31 208 VAL A C 1
ATOM 1610 O O . VAL A 1 208 ? 0.585 -9.096 9.247 1.00 98.31 208 VAL A O 1
ATOM 1613 N N . VAL A 1 209 ? 2.148 -10.638 8.780 1.00 98.50 209 VAL A N 1
ATOM 1614 C CA . VAL A 1 209 ? 1.959 -10.629 7.325 1.00 98.50 209 VAL A CA 1
ATOM 1615 C C . VAL A 1 209 ? 1.483 -12.004 6.894 1.00 98.50 209 VAL A C 1
ATOM 1617 O O . VAL A 1 209 ? 2.255 -12.967 6.942 1.00 98.50 209 VAL A O 1
ATOM 1620 N N . ARG A 1 210 ? 0.220 -12.128 6.472 1.00 98.62 210 ARG A N 1
ATOM 1621 C CA . ARG A 1 210 ? -0.361 -13.442 6.170 1.00 98.62 210 ARG A CA 1
ATOM 1622 C C . ARG A 1 210 ? -1.234 -13.514 4.929 1.00 98.62 210 ARG A C 1
ATOM 1624 O O . ARG A 1 210 ? -1.929 -12.565 4.608 1.00 98.62 210 ARG A O 1
ATOM 1631 N N . ASN A 1 211 ? -1.241 -14.670 4.268 1.00 98.56 211 ASN A N 1
ATOM 1632 C CA . ASN A 1 211 ? -2.134 -14.971 3.139 1.00 98.56 211 ASN A CA 1
ATOM 1633 C C . ASN A 1 211 ? -2.081 -13.960 1.971 1.00 98.56 211 ASN A C 1
ATOM 1635 O O . ASN A 1 211 ? -3.019 -13.876 1.183 1.00 98.56 211 ASN A O 1
ATOM 1639 N N . ASN A 1 212 ? -1.009 -13.177 1.836 1.00 98.62 212 ASN A N 1
ATOM 1640 C CA . ASN A 1 212 ? -0.879 -12.248 0.718 1.00 98.62 212 ASN A CA 1
ATOM 1641 C C . ASN A 1 212 ? -0.386 -12.992 -0.528 1.00 98.62 212 ASN A C 1
ATOM 1643 O O . ASN A 1 212 ? 0.403 -13.936 -0.433 1.00 98.62 212 ASN A O 1
ATOM 1647 N N . VAL A 1 213 ? -0.802 -12.521 -1.699 1.00 97.38 213 VAL A N 1
ATOM 1648 C CA . VAL A 1 213 ? -0.282 -12.946 -3.001 1.00 97.38 213 VAL A CA 1
ATOM 1649 C C . VAL A 1 213 ? 0.574 -11.812 -3.553 1.00 97.38 213 VAL A C 1
ATOM 1651 O O . VAL A 1 213 ? 0.072 -10.720 -3.798 1.00 97.38 213 VAL A O 1
ATOM 1654 N N . ILE A 1 214 ? 1.869 -12.057 -3.740 1.00 94.44 214 ILE A N 1
ATOM 1655 C CA . ILE A 1 214 ? 2.849 -11.069 -4.199 1.00 94.44 214 ILE A CA 1
ATOM 1656 C C . ILE A 1 214 ? 3.452 -11.561 -5.510 1.00 94.44 214 ILE A C 1
ATOM 1658 O O . ILE A 1 214 ? 4.111 -12.601 -5.555 1.00 94.44 214 ILE A O 1
ATOM 1662 N N . ARG A 1 215 ? 3.209 -10.820 -6.588 1.00 88.88 215 ARG A N 1
ATOM 1663 C CA . ARG A 1 215 ? 3.527 -11.232 -7.951 1.00 88.88 215 ARG A CA 1
ATOM 1664 C C . ARG A 1 215 ? 4.412 -10.221 -8.659 1.00 88.88 215 ARG A C 1
ATOM 1666 O O . ARG A 1 215 ? 4.225 -9.013 -8.532 1.00 88.88 215 ARG A O 1
ATOM 1673 N N . ASN A 1 216 ? 5.358 -10.745 -9.434 1.00 81.06 216 ASN A N 1
ATOM 1674 C CA . ASN A 1 216 ? 6.148 -9.982 -10.404 1.00 81.06 216 ASN A CA 1
ATOM 1675 C C . ASN A 1 216 ? 6.928 -8.799 -9.795 1.00 81.06 216 ASN A C 1
ATOM 1677 O O . ASN A 1 216 ? 7.057 -7.739 -10.404 1.00 81.06 216 ASN A O 1
ATOM 1681 N N . MET A 1 217 ? 7.472 -8.988 -8.589 1.00 83.25 217 MET A N 1
ATOM 1682 C CA . MET A 1 217 ? 8.421 -8.048 -7.990 1.00 83.25 217 MET A CA 1
ATOM 1683 C C . MET A 1 217 ? 9.816 -8.321 -8.556 1.00 83.25 217 MET A C 1
ATOM 1685 O O . MET A 1 217 ? 10.359 -9.401 -8.335 1.00 83.25 217 MET A O 1
ATOM 1689 N N . ASN A 1 218 ? 10.419 -7.359 -9.260 1.00 75.75 218 ASN A N 1
ATOM 1690 C CA . ASN A 1 218 ? 11.746 -7.553 -9.860 1.00 75.75 218 ASN A CA 1
ATOM 1691 C C . ASN A 1 218 ? 12.907 -7.509 -8.844 1.00 75.75 218 ASN A C 1
ATOM 1693 O O . ASN A 1 218 ? 14.024 -7.868 -9.205 1.00 75.75 218 ASN A O 1
ATOM 1697 N N . SER A 1 219 ? 12.667 -7.098 -7.589 1.00 78.81 219 SER A N 1
ATOM 1698 C CA . SER A 1 219 ? 13.697 -7.050 -6.545 1.00 78.81 219 SER A CA 1
ATOM 1699 C C . SER A 1 219 ? 13.361 -7.875 -5.309 1.00 78.81 219 SER A C 1
ATOM 1701 O O . SER A 1 219 ? 14.082 -8.835 -5.017 1.00 78.81 219 SER A O 1
ATOM 1703 N N . ARG A 1 220 ? 12.312 -7.518 -4.557 1.00 86.06 220 ARG A N 1
ATOM 1704 C CA . ARG A 1 220 ? 11.948 -8.204 -3.306 1.00 86.06 220 ARG A CA 1
ATOM 1705 C C . ARG A 1 220 ? 10.448 -8.457 -3.247 1.00 86.06 220 ARG A C 1
ATOM 1707 O O . ARG A 1 220 ? 9.661 -7.520 -3.331 1.00 86.06 220 ARG A O 1
ATOM 1714 N N . GLY A 1 221 ? 10.040 -9.708 -3.042 1.00 90.38 221 GLY A N 1
ATOM 1715 C CA . GLY A 1 221 ? 8.647 -9.995 -2.685 1.00 90.38 221 GLY A CA 1
ATOM 1716 C C . GLY A 1 221 ? 8.309 -9.350 -1.338 1.00 90.38 221 GLY A C 1
ATOM 1717 O O . GLY A 1 221 ? 7.421 -8.503 -1.244 1.00 90.38 221 GLY A O 1
ATOM 1718 N N . MET A 1 222 ? 9.098 -9.689 -0.319 1.00 94.25 222 MET A N 1
ATOM 1719 C CA . MET A 1 222 ? 9.065 -9.079 1.008 1.00 94.25 222 MET A CA 1
ATOM 1720 C C . MET A 1 222 ? 10.475 -8.706 1.468 1.00 94.25 222 MET A C 1
ATOM 1722 O O . MET A 1 222 ? 11.421 -9.477 1.291 1.00 94.25 222 MET A O 1
ATOM 1726 N N . LEU A 1 223 ? 10.608 -7.526 2.065 1.00 91.62 223 LEU A N 1
ATOM 1727 C CA . LEU A 1 223 ? 11.838 -7.019 2.662 1.00 91.62 223 LEU A CA 1
ATOM 1728 C C . LEU A 1 223 ? 11.583 -6.717 4.138 1.00 91.62 223 LEU A C 1
ATOM 1730 O O . LEU A 1 223 ? 10.729 -5.895 4.453 1.00 91.62 223 LEU A O 1
ATOM 1734 N N . VAL A 1 224 ? 12.326 -7.375 5.024 1.00 92.81 224 VAL A N 1
ATOM 1735 C CA . VAL A 1 224 ? 12.318 -7.145 6.472 1.00 92.81 224 VAL A CA 1
ATOM 1736 C C . VAL A 1 224 ? 13.698 -6.622 6.853 1.00 92.81 224 VAL A C 1
ATOM 1738 O O . VAL A 1 224 ? 14.671 -7.360 6.728 1.00 92.81 224 VAL A O 1
ATOM 1741 N N . ALA A 1 225 ? 13.796 -5.351 7.237 1.00 89.88 225 ALA A N 1
ATOM 1742 C CA . ALA A 1 225 ? 15.074 -4.677 7.481 1.00 89.88 225 ALA A CA 1
ATOM 1743 C C . ALA A 1 225 ? 15.028 -3.760 8.711 1.00 89.88 225 ALA A C 1
ATOM 1745 O O . ALA A 1 225 ? 13.967 -3.234 9.023 1.00 89.88 225 ALA A O 1
ATOM 1746 N N . AS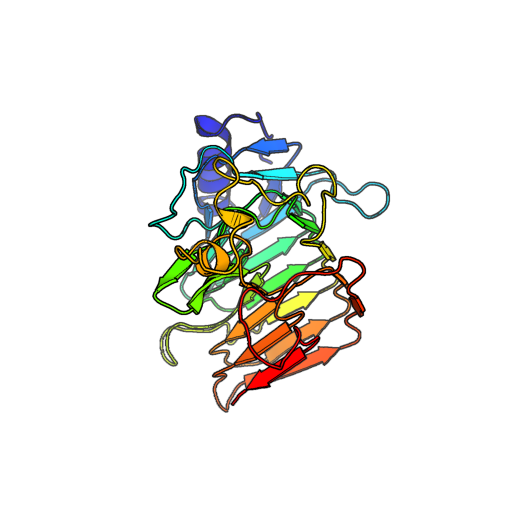P A 1 226 ? 16.156 -3.567 9.395 1.00 87.62 226 ASP A N 1
ATOM 1747 C CA . ASP A 1 226 ? 16.367 -2.595 10.485 1.00 87.62 226 ASP A CA 1
ATOM 1748 C C . ASP A 1 226 ? 15.227 -2.526 11.530 1.00 87.62 226 ASP A C 1
ATOM 1750 O O . ASP A 1 226 ? 14.829 -1.446 11.976 1.00 87.62 226 ASP A O 1
ATOM 1754 N N . ASN A 1 227 ? 14.638 -3.668 11.896 1.00 90.06 227 ASN A N 1
ATOM 1755 C CA . ASN A 1 227 ? 13.574 -3.705 12.901 1.00 90.06 227 ASN A CA 1
ATOM 1756 C C . ASN A 1 227 ? 14.165 -3.705 14.312 1.00 90.06 227 ASN A C 1
ATOM 1758 O O . ASN A 1 227 ? 15.244 -4.244 14.558 1.00 90.06 227 ASN A O 1
ATOM 1762 N N . TRP A 1 228 ? 13.455 -3.096 15.258 1.00 88.31 228 TRP A N 1
ATOM 1763 C CA . TRP A 1 228 ? 13.944 -2.988 16.626 1.00 88.31 228 TRP A CA 1
ATOM 1764 C C . TRP A 1 228 ? 13.849 -4.335 17.351 1.00 88.31 228 TRP A C 1
ATOM 1766 O O . TRP A 1 228 ? 13.007 -5.173 17.028 1.00 88.31 228 TRP A O 1
ATOM 1776 N N . ALA A 1 229 ? 14.667 -4.524 18.389 1.00 88.25 229 ALA A N 1
ATOM 1777 C CA . ALA A 1 229 ? 14.720 -5.777 19.152 1.00 88.25 229 ALA A CA 1
ATOM 1778 C C . ALA A 1 229 ? 13.384 -6.168 19.820 1.00 88.25 229 ALA A C 1
ATOM 1780 O O . ALA A 1 229 ? 13.188 -7.327 20.165 1.00 88.25 229 ALA A O 1
ATOM 1781 N N . SER A 1 230 ? 12.474 -5.209 20.013 1.00 87.38 230 SER A N 1
ATOM 1782 C CA . SER A 1 230 ? 11.128 -5.426 20.556 1.00 87.38 230 SER A CA 1
ATOM 1783 C C . SER A 1 230 ? 10.075 -5.768 19.495 1.00 87.38 230 SER A C 1
ATOM 1785 O O . SER A 1 230 ? 8.889 -5.833 19.819 1.00 87.38 230 SER A O 1
ATOM 1787 N N . SER A 1 231 ? 10.471 -5.940 18.232 1.00 90.44 231 SER A N 1
ATOM 1788 C CA . SER A 1 231 ? 9.570 -6.408 17.181 1.00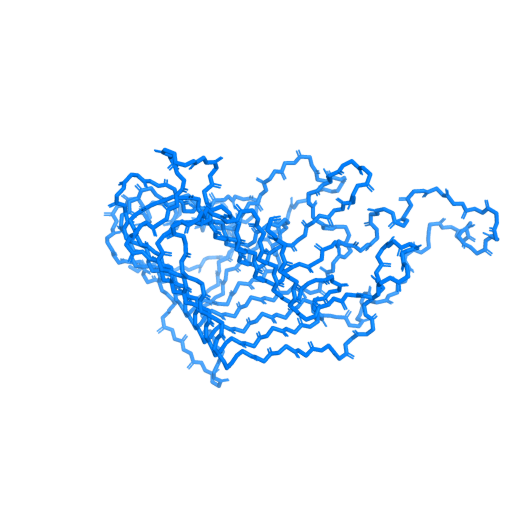 90.44 231 SER A CA 1
ATOM 1789 C C . SER A 1 231 ? 9.426 -7.928 17.200 1.00 90.44 231 SER A C 1
ATOM 1791 O O . SER A 1 231 ? 10.404 -8.659 17.346 1.00 90.44 231 SER A O 1
ATOM 1793 N N . ASP A 1 232 ? 8.195 -8.394 17.018 1.00 93.81 232 ASP A N 1
ATOM 1794 C CA . ASP A 1 232 ? 7.866 -9.791 16.745 1.00 93.81 232 ASP A CA 1
ATOM 1795 C C . ASP A 1 232 ? 7.181 -9.849 15.379 1.00 93.81 232 ASP A C 1
ATOM 1797 O O . ASP A 1 232 ? 6.084 -9.318 15.205 1.00 93.81 232 ASP A O 1
ATOM 1801 N N . ILE A 1 233 ? 7.863 -10.419 14.384 1.00 95.50 233 ILE A N 1
ATOM 1802 C CA . ILE A 1 233 ? 7.415 -10.406 12.989 1.00 95.50 233 ILE A CA 1
ATOM 1803 C C . ILE A 1 233 ? 7.084 -11.828 12.542 1.00 95.50 233 ILE A C 1
ATOM 1805 O O . ILE A 1 233 ? 7.960 -12.679 12.393 1.00 95.50 233 ILE A O 1
ATOM 1809 N N . SER A 1 234 ? 5.809 -12.059 12.244 1.00 97.75 234 SER A N 1
ATOM 1810 C CA . SER A 1 234 ? 5.269 -13.333 11.779 1.00 97.75 234 SER A CA 1
ATOM 1811 C C . SER A 1 234 ? 4.875 -13.276 10.302 1.00 97.75 234 SER A C 1
ATOM 1813 O O . SER A 1 234 ? 3.955 -12.556 9.914 1.00 97.75 234 SER A O 1
ATOM 1815 N N . ILE A 1 235 ? 5.529 -14.093 9.469 1.00 97.50 235 ILE A N 1
ATOM 1816 C CA . ILE A 1 235 ? 5.229 -14.241 8.036 1.00 97.50 235 ILE A CA 1
ATOM 1817 C C . ILE A 1 235 ? 4.569 -15.604 7.801 1.00 97.50 235 ILE A C 1
ATOM 1819 O O . ILE A 1 235 ? 5.215 -16.642 7.925 1.00 97.50 235 ILE A O 1
ATOM 1823 N N . ILE A 1 236 ? 3.279 -15.622 7.452 1.00 98.38 236 ILE A N 1
ATOM 1824 C CA . ILE A 1 236 ? 2.454 -16.841 7.486 1.00 98.38 236 ILE A CA 1
ATOM 1825 C C . ILE A 1 236 ? 1.718 -17.049 6.155 1.00 98.38 236 ILE A C 1
ATOM 1827 O O . ILE A 1 236 ? 0.883 -16.242 5.771 1.00 98.38 236 ILE A O 1
ATOM 1831 N N . LYS A 1 237 ? 1.949 -18.174 5.466 1.00 97.88 237 LYS A N 1
ATOM 1832 C CA . LYS A 1 237 ? 1.154 -18.593 4.285 1.00 97.88 237 LYS A CA 1
ATOM 1833 C C . LYS A 1 237 ? 1.054 -17.545 3.157 1.00 97.88 237 LYS A C 1
ATOM 1835 O O . LYS A 1 237 ? 0.042 -17.462 2.469 1.00 97.88 237 LYS A O 1
ATOM 1840 N N . ASN A 1 238 ? 2.094 -16.739 2.949 1.00 97.75 238 ASN A N 1
ATOM 1841 C CA . ASN A 1 238 ? 2.153 -15.831 1.801 1.00 97.75 238 ASN A CA 1
ATOM 1842 C C . ASN A 1 238 ? 2.600 -16.590 0.544 1.00 97.75 238 ASN A C 1
ATOM 1844 O O . ASN A 1 238 ? 3.437 -17.488 0.618 1.00 97.75 238 ASN A O 1
ATOM 1848 N N . THR A 1 239 ? 2.067 -16.198 -0.607 1.00 96.88 239 THR A N 1
ATOM 1849 C CA . THR A 1 239 ? 2.418 -16.744 -1.920 1.00 96.88 239 THR A CA 1
ATOM 1850 C C . THR A 1 239 ? 3.231 -15.708 -2.685 1.00 96.88 239 THR A C 1
ATOM 1852 O O . THR A 1 239 ? 2.727 -14.623 -2.964 1.00 96.88 239 THR A O 1
ATOM 1855 N N . ILE A 1 240 ? 4.480 -16.028 -3.031 1.00 92.56 240 ILE A N 1
ATOM 1856 C CA . ILE A 1 240 ? 5.344 -15.161 -3.845 1.00 92.56 240 ILE A CA 1
ATOM 1857 C C . ILE A 1 240 ? 5.637 -15.872 -5.161 1.00 92.56 240 ILE A C 1
ATOM 1859 O O . ILE A 1 240 ? 6.165 -16.981 -5.155 1.00 92.56 240 ILE A O 1
ATOM 1863 N N . ILE A 1 241 ? 5.277 -15.247 -6.281 1.00 87.44 241 ILE A N 1
ATOM 1864 C CA . ILE A 1 241 ? 5.407 -15.840 -7.617 1.00 87.44 241 ILE A CA 1
ATOM 1865 C C . ILE A 1 241 ? 6.005 -14.800 -8.570 1.00 87.44 241 ILE A C 1
ATOM 1867 O O . ILE A 1 241 ? 5.669 -13.620 -8.511 1.00 87.44 241 ILE A O 1
ATOM 1871 N N . SER A 1 242 ? 6.873 -15.233 -9.480 1.00 75.44 242 SER A N 1
ATOM 1872 C CA . SER A 1 242 ? 7.335 -14.410 -10.598 1.00 75.44 242 SER A CA 1
ATOM 1873 C C . SER A 1 242 ? 7.083 -15.164 -11.893 1.00 75.44 242 SER A C 1
ATOM 1875 O O . SER A 1 242 ? 7.623 -16.249 -12.087 1.00 75.44 242 SER A O 1
ATOM 1877 N N . GLU A 1 243 ? 6.249 -14.600 -12.759 1.00 67.75 243 GLU A N 1
ATOM 1878 C CA . GLU A 1 243 ? 5.926 -15.161 -14.081 1.00 67.75 243 GLU A CA 1
ATOM 1879 C C . GLU A 1 243 ? 6.488 -14.294 -15.210 1.00 67.75 243 GLU A C 1
ATOM 1881 O O . GLU A 1 243 ? 6.678 -14.763 -16.330 1.00 67.75 243 GLU A O 1
ATOM 1886 N N . VAL A 1 244 ? 6.791 -13.030 -14.907 1.00 59.50 244 VAL A N 1
ATOM 1887 C CA . VAL A 1 244 ? 7.462 -12.107 -15.818 1.00 59.50 244 VAL A CA 1
ATOM 1888 C C . VAL A 1 244 ? 8.962 -12.134 -15.529 1.00 59.50 244 VAL A C 1
ATOM 1890 O O . VAL A 1 244 ? 9.387 -12.042 -14.374 1.00 59.50 244 VAL A O 1
ATOM 1893 N N . PHE A 1 245 ? 9.775 -12.251 -16.580 1.00 46.53 245 PHE A N 1
ATOM 1894 C CA . PHE A 1 245 ? 11.229 -12.107 -16.500 1.00 46.53 245 PHE A CA 1
ATOM 1895 C C . PHE A 1 245 ? 11.560 -10.627 -16.235 1.00 46.53 245 PHE A C 1
ATOM 1897 O O . PHE A 1 245 ? 11.712 -9.827 -17.153 1.00 46.53 245 PHE A O 1
ATOM 1904 N N . GLY A 1 246 ? 11.574 -10.231 -14.963 1.00 48.47 246 GLY A N 1
ATOM 1905 C CA . GLY A 1 246 ? 11.935 -8.879 -14.548 1.00 48.47 246 GLY A CA 1
ATOM 1906 C C . GLY A 1 246 ? 13.450 -8.721 -14.529 1.00 48.47 246 GLY A C 1
ATOM 1907 O O . GLY A 1 246 ? 14.126 -9.341 -13.712 1.00 48.47 246 GLY A O 1
ATOM 1908 N N . SER A 1 247 ? 13.985 -7.889 -15.420 1.00 42.38 247 SER A N 1
ATOM 1909 C CA . SER A 1 247 ? 15.376 -7.444 -15.386 1.00 42.38 247 SER A CA 1
ATOM 1910 C C . SER A 1 247 ? 15.672 -6.783 -14.038 1.00 42.38 247 SER A C 1
ATOM 1912 O O . SER A 1 247 ? 15.065 -5.766 -13.692 1.00 42.38 247 SER A O 1
ATOM 1914 N N . TYR A 1 248 ? 16.603 -7.352 -13.276 1.00 46.34 248 TYR A N 1
ATOM 1915 C CA . TYR A 1 248 ? 17.236 -6.634 -12.177 1.00 46.34 248 TYR A CA 1
ATOM 1916 C C . TYR A 1 248 ? 18.030 -5.472 -12.809 1.00 46.34 248 TYR A C 1
ATOM 1918 O O . TYR A 1 248 ? 18.847 -5.734 -13.692 1.00 46.34 248 TYR A O 1
ATOM 1926 N N . PRO A 1 249 ? 17.809 -4.203 -12.420 1.00 45.62 249 PRO A N 1
ATOM 1927 C CA . PRO A 1 249 ? 18.462 -3.047 -13.055 1.00 45.62 249 PRO A CA 1
ATOM 1928 C C . PRO A 1 249 ? 19.975 -2.953 -12.778 1.00 45.62 249 PRO A C 1
ATOM 1930 O O . PRO A 1 249 ? 20.658 -2.077 -13.301 1.00 45.62 249 PRO A O 1
ATOM 1933 N N . TYR A 1 250 ? 20.533 -3.869 -11.982 1.00 44.06 250 TYR A N 1
ATOM 1934 C CA . TYR A 1 250 ? 21.947 -3.886 -11.628 1.00 44.06 250 TYR A CA 1
ATOM 1935 C C . TYR A 1 250 ? 22.625 -5.152 -12.136 1.00 44.06 250 TYR A C 1
ATOM 1937 O O . TYR A 1 250 ? 22.113 -6.249 -11.934 1.00 44.06 250 TYR A O 1
ATOM 1945 N N . ASN A 1 251 ? 23.832 -4.997 -12.690 1.00 39.62 251 ASN A N 1
ATOM 1946 C CA . ASN A 1 251 ? 24.824 -6.055 -12.947 1.00 39.62 251 ASN A CA 1
ATOM 1947 C C . ASN A 1 251 ? 25.321 -6.727 -11.641 1.00 39.62 251 ASN A C 1
ATOM 1949 O O . ASN A 1 251 ? 26.517 -6.930 -11.439 1.00 39.62 251 ASN A O 1
ATOM 1953 N N . SER A 1 252 ? 24.415 -7.030 -10.714 1.00 40.03 252 SER A N 1
ATOM 1954 C CA . SER A 1 252 ? 24.681 -7.798 -9.508 1.00 40.03 252 SER A CA 1
ATOM 1955 C C . SER A 1 252 ? 24.394 -9.275 -9.790 1.00 40.03 252 SER A C 1
ATOM 1957 O O . SER A 1 252 ? 23.391 -9.583 -10.432 1.00 40.03 252 SER A O 1
ATOM 1959 N N . PRO A 1 253 ? 25.220 -10.211 -9.294 1.00 39.81 253 PRO A N 1
ATOM 1960 C CA . PRO A 1 253 ? 24.991 -11.647 -9.459 1.00 39.81 253 PRO A CA 1
ATOM 1961 C C . PRO A 1 253 ? 23.742 -12.171 -8.724 1.00 39.81 253 PRO A C 1
ATOM 1963 O O . PRO A 1 253 ? 23.409 -13.345 -8.865 1.00 39.81 253 PRO A O 1
ATOM 1966 N N . MET A 1 254 ? 23.045 -11.339 -7.940 1.00 46.75 254 MET A N 1
ATOM 1967 C CA . MET A 1 254 ? 21.773 -11.711 -7.319 1.00 46.75 254 MET A CA 1
ATOM 1968 C C . MET A 1 254 ? 20.583 -11.278 -8.174 1.00 46.75 254 MET A C 1
ATOM 1970 O O . MET A 1 254 ? 20.291 -10.088 -8.290 1.00 46.75 254 MET A O 1
ATOM 1974 N N . ALA A 1 255 ? 19.839 -12.265 -8.674 1.00 53.16 255 ALA A N 1
ATOM 1975 C CA . ALA A 1 255 ? 18.445 -12.082 -9.060 1.00 53.16 255 ALA A CA 1
ATOM 1976 C C . ALA A 1 255 ? 17.609 -11.615 -7.847 1.00 53.16 255 ALA A C 1
ATOM 1978 O O . ALA A 1 255 ? 18.019 -11.777 -6.692 1.00 53.16 255 ALA A O 1
ATOM 1979 N N . GLY A 1 256 ? 16.434 -11.026 -8.093 1.00 66.31 256 GLY A N 1
ATOM 1980 C CA . GLY A 1 256 ? 15.486 -10.694 -7.026 1.00 66.31 256 GLY A CA 1
ATOM 1981 C C . GLY A 1 256 ? 15.217 -11.890 -6.099 1.00 66.31 256 GLY A C 1
ATOM 1982 O O . GLY A 1 256 ? 15.308 -13.043 -6.518 1.00 66.31 256 GLY A O 1
ATOM 1983 N N . VAL A 1 257 ? 14.894 -11.632 -4.829 1.00 79.00 257 VAL A N 1
ATOM 1984 C CA . VAL A 1 257 ? 14.601 -12.691 -3.848 1.00 79.00 257 VAL A CA 1
ATOM 1985 C C . VAL A 1 257 ? 13.160 -12.601 -3.366 1.00 79.00 257 VAL A C 1
ATOM 1987 O O . VAL A 1 257 ? 12.594 -11.514 -3.243 1.00 79.00 257 VAL A O 1
ATOM 1990 N N . GLY A 1 258 ? 12.563 -13.756 -3.068 1.00 85.00 258 GLY A N 1
ATOM 1991 C CA . GLY A 1 258 ? 11.197 -13.816 -2.554 1.00 85.00 258 GLY A CA 1
ATOM 1992 C C . GLY A 1 258 ? 11.062 -13.085 -1.217 1.00 85.00 258 GLY A C 1
ATOM 1993 O O . GLY A 1 258 ? 10.276 -12.150 -1.107 1.00 85.00 258 GLY A O 1
ATOM 1994 N N . ILE A 1 259 ? 11.869 -13.469 -0.226 1.00 90.69 259 ILE A N 1
ATOM 1995 C CA . ILE A 1 259 ? 11.920 -12.838 1.099 1.00 90.69 259 ILE A CA 1
ATOM 1996 C C . ILE A 1 259 ? 13.379 -12.514 1.411 1.00 90.69 259 ILE A C 1
ATOM 1998 O O . ILE A 1 259 ? 14.234 -13.392 1.313 1.00 90.69 259 ILE A O 1
ATOM 2002 N N . PHE A 1 260 ? 13.661 -11.269 1.788 1.00 88.88 260 PHE A N 1
ATOM 2003 C CA . PHE A 1 260 ? 14.964 -10.853 2.303 1.00 88.88 260 PHE A CA 1
ATOM 2004 C C . PHE A 1 260 ? 14.812 -10.344 3.728 1.00 88.88 260 PHE A C 1
ATOM 2006 O O . PHE A 1 260 ? 13.972 -9.481 3.984 1.00 88.88 260 PHE A O 1
ATOM 2013 N N . ILE A 1 261 ? 15.631 -10.879 4.628 1.00 89.75 261 ILE A N 1
ATOM 2014 C CA . ILE A 1 261 ? 15.683 -10.478 6.030 1.00 89.75 261 ILE A CA 1
ATOM 2015 C C . ILE A 1 261 ? 17.092 -9.961 6.297 1.00 89.75 261 ILE A C 1
ATOM 2017 O O . ILE A 1 261 ? 18.067 -10.669 6.044 1.00 89.75 261 ILE A O 1
ATOM 2021 N N . GLN A 1 262 ? 17.180 -8.733 6.789 1.00 83.00 262 GLN A N 1
ATOM 2022 C CA . GLN A 1 262 ? 18.413 -8.090 7.211 1.00 83.00 262 GLN A CA 1
ATOM 2023 C C . GLN A 1 262 ? 18.189 -7.479 8.592 1.00 83.00 262 GLN A C 1
ATOM 2025 O O . GLN A 1 262 ? 17.213 -6.764 8.803 1.00 83.00 262 GLN A O 1
ATOM 2030 N N . ASN A 1 263 ? 19.083 -7.787 9.524 1.00 64.25 263 ASN A N 1
ATOM 2031 C CA . ASN A 1 263 ? 19.085 -7.195 10.858 1.00 64.25 263 ASN A CA 1
ATOM 2032 C C . ASN A 1 263 ? 20.060 -6.026 10.919 1.00 64.25 263 ASN A C 1
ATOM 2034 O O . ASN A 1 263 ? 21.107 -6.117 10.232 1.00 64.25 263 ASN A O 1
#

InterPro domains:
  IPR011050 Pectin lyase fold/virulence factor [SSF51126] (13-260)
  IPR012334 Pectin lyase fold [G3DSA:2.160.20.10] (9-263)

Sequence (263 aa):
VVVGRERPEYDAQAIQDAVDNYDEVILMGRFNIGTSTITVKRSVHVRGEGRTNDIPDTKVYKKGWNFPFLSQEFLLTVGGDDIDVTIENIHIENFNGTCLRNRHGNSVTIRKNRITLESGLGRGLSFGNWGDHVVGITSGGESMDKGSFPGGILIEDNYLDFGVSFARGGFISNKGVENSPDYRPDLQKHEASVCVGILLNRNLGNVVVRNNVIRNMNSRGMLVADNWASSDISIIKNTIISEVFGSYPYNSPMAGVGIFIQN

Organism: NCBI:txid412755

pLDDT: mean 80.83, std 19.93, range [34.09, 98.75]

Secondary structure (DSSP, 8-state):
-EE--S-HHHHHHHHHHHHHH-SEEEEESEEE-TT--EEE-S-EEEEES-EETTEES-EEE-----SSP-S---SEEEE-TT-EEEEES-EEES--SEEEEEEESSEEEEES-EEE-S--TT-SEE-GGG-EEEEEEEE--SSTTT-S-TTEEEEES-EEE----GGG-S---STTGGGSTT---SGGGTSS-EEEEEEEES--EEEEEES-EEE--SSEEEEEES--TTEEEEEES-EEE--S----SS--S---EEEEEE-

Foldseek 3Di:
DDEAPQDQVPQLVSLLVDLVPDQEAEYEAEHENAQAEREHAAAHEYEYDDADPLAQRAEYEYHDDDPPDPDDRENYAYFYEAYEYEYERYEYEHDAAEHYHYADHQEYAYASYEYEYQAQANGAHQPDQQAGAYEHYEAWHPDPVRMHHQNEYHAAHYEYEYHHDPPPVDDPDPVCLVVDPPDDDCCLRRGGHQYEYYEYAQYAHEYEHEHYEFEAGFAEPYEAEHYDPRYDYHYYHYHYYYPDPRDPSDPDPDTHDHYYHYD

Radius of gyration: 18.31 Å; chains: 1; bounding box: 50×37×52 Å